Protein AF-A0A9E0MLV5-F1 (afdb_monomer_lite)

Sequence (210 aa):
MGPPEDDAGPVRSPRPTIPGKQHRVAEAIRSLSRSPDGAELARRLLDPRLQAAKGYQDVVARLLSLDDPKPAALLAELRDAEHLLETGDMTKQTLAFNEKSHGTRQGDPGHYDVDSALMNADGTMDQAFQTYRPTSRDVTSIIQGASDKISEQLSNAPAAHRAISVHVDADLVSGLLARRRDLTELATQRRVSIDIVDQTGRRGRIESPK

Foldseek 3Di:
DDDDDDDPDDPPDPDPPPPPLVVLLVVLLVVLCPDPLSVLLSVLLPPVLCVQAACNVVLSVLSNVDPDRPSVQSSQLSLVQVVCVVPDDVVFWGKYAFDWDPPDDFPDPLTATFGIFIAGPVRATAETEHEAEDPDLDLVVLLVSQLVNLVGHPLNRRHVAYEYEYEDEPVSVVVNVVVLVVQLVSCQVSVHKYWDQYPVRDTDIRHHDD

Radius of gyration: 21.84 Å; chains: 1; bounding box: 41×34×99 Å

Secondary structure (DSSP, 8-state):
------------PPP---HHHHHHHHHHHHHHTTSHHHHHHHHHHT-HHHHTSBTHHHHHHHHHS-SS--HHHHHHHHHHHHHHHHHS-TTTEEEEEEEE-SS--TTSTT--EEEEEEEETTS-EEEEEEEE--S---HHHHHHHHHHHIIIIITT--EEEEEEEEEE-HHHHHHHHHTHHHHHHHHHHHT-EEEEEETT--EEEE----

pLDDT: mean 85.6, std 16.07, range [36.59, 97.75]

Structure (mmCIF, N/CA/C/O backbone):
data_AF-A0A9E0MLV5-F1
#
_entry.id   AF-A0A9E0MLV5-F1
#
loop_
_atom_site.group_PDB
_atom_site.id
_atom_site.type_symbol
_atom_site.label_atom_id
_atom_site.label_alt_id
_atom_site.label_comp_id
_atom_site.label_asym_id
_atom_site.label_entity_id
_atom_site.label_seq_id
_atom_site.pdbx_PDB_ins_code
_atom_site.Cartn_x
_atom_site.Cartn_y
_atom_site.Cartn_z
_atom_site.occupancy
_atom_site.B_iso_or_equiv
_atom_site.auth_seq_id
_atom_site.auth_comp_id
_atom_site.auth_asym_id
_atom_site.auth_atom_id
_atom_site.pdbx_PDB_model_num
ATOM 1 N N . MET A 1 1 ? 3.080 -3.122 -78.191 1.00 47.84 1 MET A N 1
ATOM 2 C CA . MET A 1 1 ? 4.111 -3.445 -77.181 1.00 47.84 1 MET A CA 1
ATOM 3 C C . MET A 1 1 ? 4.453 -2.169 -76.443 1.00 47.84 1 MET A C 1
ATOM 5 O O . MET A 1 1 ? 4.756 -1.182 -77.096 1.00 47.84 1 MET A O 1
ATOM 9 N N . GLY A 1 2 ? 4.342 -2.218 -75.120 1.00 39.00 2 GLY A N 1
ATOM 10 C CA . GLY A 1 2 ? 4.491 -1.112 -74.176 1.00 39.00 2 GLY A CA 1
ATOM 11 C C . GLY A 1 2 ? 3.612 -1.423 -72.957 1.00 39.00 2 GLY A C 1
ATOM 12 O O . GLY A 1 2 ? 2.418 -1.155 -73.042 1.00 39.00 2 GLY A O 1
ATOM 13 N N . PRO A 1 3 ? 4.138 -2.123 -71.932 1.00 49.44 3 PRO A N 1
ATOM 14 C CA . PRO A 1 3 ? 3.394 -2.603 -70.759 1.00 49.44 3 PRO A CA 1
ATOM 15 C C . PRO A 1 3 ? 3.511 -1.588 -69.585 1.00 49.44 3 PRO A C 1
ATOM 17 O O . PRO A 1 3 ? 4.016 -0.491 -69.813 1.00 49.44 3 PRO A O 1
ATOM 20 N N . PRO A 1 4 ? 3.079 -1.916 -68.351 1.00 47.97 4 PRO A N 1
ATOM 21 C CA . PRO A 1 4 ? 1.748 -1.670 -67.802 1.00 47.97 4 PRO A CA 1
ATOM 22 C C . PRO A 1 4 ? 1.740 -0.620 -66.668 1.00 47.97 4 PRO A C 1
ATOM 24 O O . PRO A 1 4 ? 2.772 -0.100 -66.255 1.00 47.97 4 PRO A O 1
ATOM 27 N N . GLU A 1 5 ? 0.529 -0.321 -66.204 1.00 50.84 5 GLU A N 1
ATOM 28 C CA . GLU A 1 5 ? 0.171 0.511 -65.052 1.00 50.84 5 GLU A CA 1
ATOM 29 C C . GLU A 1 5 ? 0.828 0.018 -63.749 1.00 50.84 5 GLU A C 1
ATOM 31 O O . GLU A 1 5 ? 0.721 -1.165 -63.429 1.00 50.84 5 GLU A O 1
ATOM 36 N N . ASP A 1 6 ? 1.439 0.927 -62.979 1.00 44.66 6 ASP A N 1
ATOM 37 C CA . ASP A 1 6 ? 1.818 0.675 -61.584 1.00 44.66 6 ASP A CA 1
ATOM 38 C C . ASP A 1 6 ? 0.887 1.452 -60.642 1.00 44.66 6 ASP A C 1
ATOM 40 O O . ASP A 1 6 ? 0.933 2.678 -60.503 1.00 44.66 6 ASP A O 1
ATOM 44 N N . ASP A 1 7 ? 0.018 0.663 -60.019 1.00 46.88 7 ASP A N 1
ATOM 45 C CA . ASP A 1 7 ? -0.908 0.970 -58.941 1.00 46.88 7 ASP A CA 1
ATOM 46 C C . ASP A 1 7 ? -0.122 1.296 -57.657 1.00 46.88 7 ASP A C 1
ATOM 48 O O . ASP A 1 7 ? 0.329 0.417 -56.917 1.00 46.88 7 ASP A O 1
ATOM 52 N N . ALA A 1 8 ? 0.090 2.586 -57.392 1.00 44.97 8 ALA A N 1
ATOM 53 C CA . ALA A 1 8 ? 0.687 3.055 -56.147 1.00 44.97 8 ALA A CA 1
ATOM 54 C C . ALA A 1 8 ? -0.375 3.088 -55.034 1.00 44.97 8 ALA A C 1
ATOM 56 O O . ALA A 1 8 ? -0.893 4.144 -54.660 1.00 44.97 8 ALA A O 1
ATOM 57 N N . GLY A 1 9 ? -0.693 1.913 -54.487 1.00 42.81 9 GLY A N 1
ATOM 58 C CA . GLY A 1 9 ? -1.468 1.790 -53.254 1.00 42.81 9 GLY A CA 1
ATOM 59 C C . GLY A 1 9 ? -0.820 2.567 -52.091 1.00 42.81 9 GLY A C 1
ATOM 60 O O . GLY A 1 9 ? 0.401 2.754 -52.060 1.00 42.81 9 GLY A O 1
ATOM 61 N N . PRO A 1 10 ? -1.605 3.039 -51.103 1.00 41.09 10 PRO A N 1
ATOM 62 C CA . PRO A 1 10 ? -1.083 3.871 -50.030 1.00 41.09 10 PRO A CA 1
ATOM 63 C C . PRO A 1 10 ? -0.101 3.069 -49.174 1.00 41.09 10 PRO A C 1
ATOM 65 O O . PRO A 1 10 ? -0.475 2.107 -48.497 1.00 41.09 10 PRO A O 1
ATOM 68 N N . VAL A 1 11 ? 1.160 3.503 -49.182 1.00 45.03 11 VAL A N 1
ATOM 69 C CA . VAL A 1 11 ? 2.215 3.019 -48.292 1.00 45.03 11 VAL A CA 1
ATOM 70 C C . VAL A 1 11 ? 1.745 3.234 -46.855 1.00 45.03 11 VAL A C 1
ATOM 72 O O . VAL A 1 11 ? 1.780 4.342 -46.319 1.00 45.03 11 VAL A O 1
ATOM 75 N N . ARG A 1 12 ? 1.267 2.165 -46.214 1.00 44.34 12 ARG A N 1
ATOM 76 C CA . ARG A 1 12 ? 1.063 2.146 -44.768 1.00 44.34 12 ARG A CA 1
ATOM 77 C C . ARG A 1 12 ? 2.440 2.216 -44.124 1.00 44.34 12 ARG A C 1
ATOM 79 O O . ARG A 1 12 ? 3.1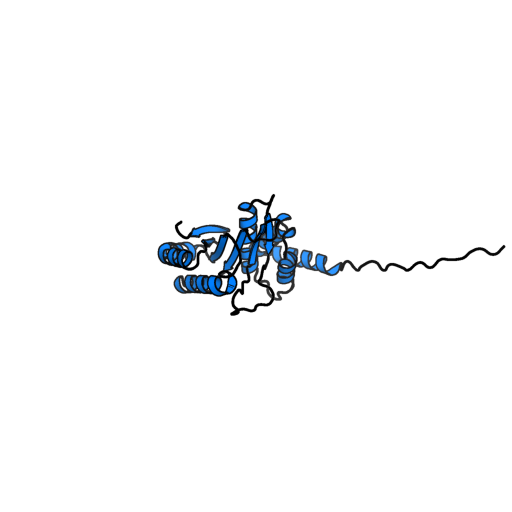27 1.204 -44.016 1.00 44.34 12 ARG A O 1
ATOM 86 N N . SER A 1 13 ? 2.835 3.412 -43.702 1.00 39.78 13 SER A N 1
ATOM 87 C CA . SER A 1 13 ? 3.994 3.606 -42.839 1.00 39.78 13 SER A CA 1
ATOM 88 C C . SER A 1 13 ? 3.890 2.647 -41.646 1.00 39.78 13 SER A C 1
ATOM 90 O O . SER A 1 13 ? 2.845 2.627 -40.981 1.00 39.78 13 SER A O 1
ATOM 92 N N . PRO A 1 14 ? 4.919 1.835 -41.352 1.00 42.25 14 PRO A N 1
ATOM 93 C CA . PRO A 1 14 ? 4.903 1.006 -40.160 1.00 42.25 14 PRO A CA 1
ATOM 94 C C . PRO A 1 14 ? 4.782 1.917 -38.935 1.00 42.25 14 PRO A C 1
ATOM 96 O O . PRO A 1 14 ? 5.504 2.908 -38.802 1.00 42.25 14 PRO A O 1
ATOM 99 N N . ARG A 1 15 ? 3.838 1.594 -38.042 1.00 40.25 15 ARG A N 1
ATOM 100 C CA . ARG A 1 15 ? 3.746 2.214 -36.713 1.00 40.25 15 ARG A CA 1
ATOM 101 C C . ARG A 1 15 ? 5.139 2.161 -36.073 1.00 40.25 15 ARG A C 1
ATOM 103 O O . ARG A 1 15 ? 5.694 1.066 -35.987 1.00 40.25 15 ARG A O 1
ATOM 110 N N . PRO A 1 16 ? 5.696 3.277 -35.583 1.00 36.59 16 PRO A N 1
ATOM 111 C CA . PRO A 1 16 ? 6.947 3.229 -34.852 1.00 36.59 16 PRO A CA 1
ATOM 112 C C . PRO A 1 16 ? 6.692 2.545 -33.504 1.00 36.59 16 PRO A C 1
ATOM 114 O O . PRO A 1 16 ? 6.236 3.164 -32.545 1.00 36.59 16 PRO A O 1
ATOM 117 N N . THR A 1 17 ? 6.981 1.250 -33.403 1.00 42.66 17 THR A N 1
ATOM 118 C CA . THR A 1 17 ? 7.290 0.622 -32.115 1.00 42.66 17 THR A CA 1
ATOM 119 C C . THR A 1 17 ? 8.608 1.218 -31.653 1.00 42.66 17 THR A C 1
ATOM 121 O O . THR A 1 17 ? 9.644 0.847 -32.185 1.00 42.66 17 THR A O 1
ATOM 124 N N . ILE A 1 18 ? 8.568 2.191 -30.737 1.00 40.34 18 ILE A N 1
ATOM 125 C CA . ILE A 1 18 ? 9.737 2.936 -30.244 1.00 40.34 18 ILE A CA 1
ATOM 126 C C . ILE A 1 18 ? 10.752 1.951 -29.623 1.00 40.34 18 ILE A C 1
ATOM 128 O O . ILE A 1 18 ? 10.555 1.534 -28.478 1.00 40.34 18 ILE A O 1
ATOM 132 N N . PRO A 1 19 ? 11.869 1.613 -30.299 1.00 44.84 19 PRO A N 1
ATOM 133 C CA . PRO A 1 19 ? 12.832 0.620 -29.809 1.00 44.84 19 PRO A CA 1
ATOM 134 C C . PRO A 1 19 ? 13.663 1.134 -28.616 1.00 44.84 19 PRO A C 1
ATOM 136 O O . PRO A 1 19 ? 14.314 0.364 -27.918 1.00 44.84 19 PRO A O 1
ATOM 139 N N . GLY A 1 20 ? 13.626 2.444 -28.343 1.00 55.16 20 GLY A N 1
ATOM 140 C CA . GLY A 1 20 ? 14.434 3.084 -27.301 1.00 55.16 20 GLY A CA 1
ATOM 141 C C . GLY A 1 20 ? 13.913 2.921 -25.869 1.00 55.16 20 GLY A C 1
ATOM 142 O O . GLY A 1 20 ? 14.707 2.963 -24.933 1.00 55.16 20 GLY A O 1
ATOM 143 N N . LYS A 1 21 ? 12.604 2.717 -25.661 1.00 61.22 21 LYS A N 1
ATOM 144 C CA . LYS A 1 21 ? 12.047 2.603 -24.297 1.00 61.22 21 LYS A CA 1
ATOM 145 C C . LYS A 1 21 ? 12.400 1.264 -23.652 1.00 61.22 21 LYS A C 1
ATOM 147 O O . LYS A 1 21 ? 12.895 1.251 -22.533 1.00 61.22 21 LYS A O 1
ATOM 152 N N . GLN A 1 22 ? 12.230 0.156 -24.375 1.00 64.56 22 GLN A N 1
ATOM 153 C CA . GLN A 1 22 ? 12.566 -1.180 -23.866 1.00 64.56 22 GLN A CA 1
ATOM 154 C C . GLN A 1 22 ? 14.063 -1.323 -23.558 1.00 64.56 22 GLN A C 1
ATOM 156 O O . GLN A 1 22 ? 14.426 -1.905 -22.538 1.00 64.56 22 GLN A O 1
ATOM 161 N N . HIS A 1 23 ? 14.929 -0.725 -24.383 1.00 67.69 23 HIS A N 1
ATOM 162 C CA . HIS A 1 23 ? 16.370 -0.717 -24.135 1.00 67.69 23 HIS A CA 1
ATOM 163 C C . HIS A 1 23 ? 16.739 0.026 -22.839 1.00 67.69 23 HIS A C 1
ATOM 165 O O . HIS A 1 23 ? 17.506 -0.499 -22.035 1.00 67.69 23 HIS A O 1
ATOM 171 N N . ARG A 1 24 ? 16.129 1.197 -22.588 1.00 74.75 24 ARG A N 1
ATOM 172 C CA . ARG A 1 24 ? 16.335 1.972 -21.351 1.00 74.75 24 ARG A CA 1
ATOM 173 C C . ARG A 1 24 ? 15.853 1.238 -20.103 1.00 74.75 24 ARG A C 1
ATOM 175 O O . ARG A 1 24 ? 16.541 1.268 -19.092 1.00 74.75 24 ARG A O 1
ATOM 182 N N . VAL A 1 25 ? 14.715 0.541 -20.173 1.00 75.19 25 VAL A N 1
ATOM 183 C CA . VAL A 1 25 ? 14.233 -0.306 -19.063 1.00 75.19 25 VAL A CA 1
ATOM 184 C C . VAL A 1 25 ? 15.239 -1.412 -18.756 1.00 75.19 25 VAL A C 1
ATOM 186 O O . VAL A 1 25 ? 15.627 -1.588 -17.605 1.00 75.19 25 VAL A O 1
ATOM 189 N N . ALA A 1 26 ? 15.716 -2.122 -19.780 1.00 76.69 26 ALA A N 1
ATOM 190 C CA . ALA A 1 26 ? 16.698 -3.189 -19.604 1.00 76.69 26 ALA A CA 1
ATOM 191 C C . ALA A 1 26 ? 18.046 -2.677 -19.062 1.00 76.69 26 ALA A C 1
ATOM 193 O O . ALA A 1 26 ? 18.742 -3.388 -18.339 1.00 76.69 26 ALA A O 1
ATOM 194 N N . GLU A 1 27 ? 18.452 -1.458 -19.412 1.00 77.50 27 GLU A N 1
ATOM 195 C CA . GLU A 1 27 ? 19.645 -0.813 -18.861 1.00 77.50 27 GLU A CA 1
ATOM 196 C C . GLU A 1 27 ? 19.448 -0.373 -17.404 1.00 77.50 27 GLU A C 1
ATOM 198 O O . GLU A 1 27 ? 20.297 -0.675 -16.566 1.00 77.50 27 GLU A O 1
ATOM 203 N N . ALA A 1 28 ? 18.306 0.237 -17.072 1.00 78.38 28 ALA A N 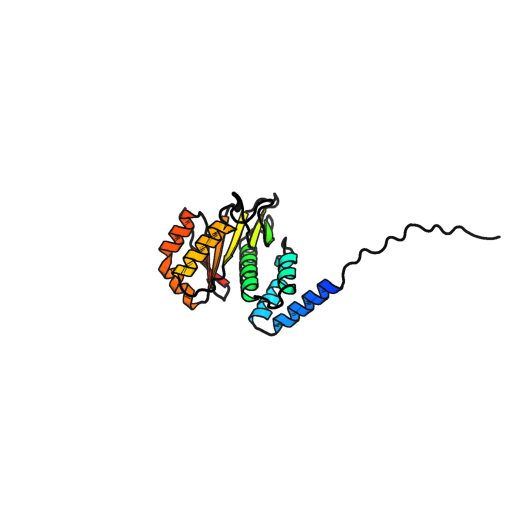1
ATOM 204 C CA . ALA A 1 28 ? 17.964 0.616 -15.703 1.00 78.38 28 ALA A CA 1
ATOM 205 C C . ALA A 1 28 ? 17.926 -0.609 -14.777 1.00 78.38 28 ALA A C 1
ATOM 207 O O . ALA A 1 28 ? 18.595 -0.618 -13.749 1.00 78.38 28 ALA A O 1
ATOM 208 N N . ILE A 1 29 ? 17.249 -1.689 -15.186 1.00 78.06 29 ILE A N 1
ATOM 209 C CA . ILE A 1 29 ? 17.197 -2.959 -14.441 1.00 78.06 29 ILE A CA 1
ATOM 210 C C . ILE A 1 29 ? 18.607 -3.545 -14.235 1.00 78.06 29 ILE A C 1
ATOM 212 O O . ILE A 1 29 ? 18.947 -3.996 -13.137 1.00 78.06 29 ILE A O 1
ATOM 216 N N . ARG A 1 30 ? 19.470 -3.490 -15.259 1.00 77.00 30 ARG A N 1
ATOM 217 C CA . ARG A 1 30 ? 20.874 -3.922 -15.136 1.00 77.00 30 ARG A CA 1
ATOM 218 C C . ARG A 1 30 ? 21.680 -3.041 -14.183 1.00 77.00 30 ARG A C 1
ATOM 220 O O . ARG A 1 30 ? 22.504 -3.565 -13.439 1.00 77.00 30 ARG A O 1
ATOM 227 N N . SER A 1 31 ? 21.447 -1.731 -14.180 1.00 77.94 31 SER A N 1
ATOM 228 C CA . SER A 1 31 ? 22.109 -0.794 -13.266 1.00 77.94 31 SER A CA 1
ATOM 229 C C . SER A 1 31 ? 21.696 -1.027 -11.808 1.00 77.94 31 SER A C 1
ATOM 231 O O . SER A 1 31 ? 22.554 -1.062 -10.927 1.00 77.94 31 SER A O 1
ATOM 233 N N . LEU A 1 32 ? 20.405 -1.286 -11.559 1.00 78.88 32 LEU A N 1
ATOM 234 C CA . LEU A 1 32 ? 19.878 -1.605 -10.227 1.00 78.88 32 LEU A CA 1
ATOM 235 C C . LEU A 1 32 ? 20.534 -2.848 -9.619 1.00 78.88 32 LEU A C 1
ATOM 237 O O . LEU A 1 32 ? 20.791 -2.887 -8.422 1.00 78.88 32 LEU A O 1
ATOM 241 N N . SER A 1 33 ? 20.877 -3.841 -10.437 1.00 78.00 33 SER A N 1
ATOM 242 C CA . SER A 1 33 ? 21.436 -5.120 -9.971 1.00 78.00 33 SER A CA 1
ATOM 243 C C . SER A 1 33 ? 22.813 -5.006 -9.283 1.00 78.00 33 SER A C 1
ATOM 245 O O . SER A 1 33 ? 23.379 -6.015 -8.871 1.00 78.00 33 SER A O 1
ATOM 247 N N . ARG A 1 34 ? 23.373 -3.793 -9.158 1.00 80.56 34 ARG A N 1
ATOM 248 C CA . ARG A 1 34 ? 24.649 -3.506 -8.481 1.00 80.56 34 ARG A CA 1
ATOM 249 C C . ARG A 1 34 ? 24.542 -3.412 -6.954 1.00 80.56 34 ARG A C 1
ATOM 251 O O . ARG A 1 34 ? 25.578 -3.417 -6.295 1.00 80.56 34 ARG A O 1
ATOM 258 N N . SER A 1 35 ? 23.337 -3.325 -6.390 1.00 81.62 35 SER A N 1
ATOM 259 C CA . SER A 1 35 ? 23.096 -3.378 -4.940 1.00 81.62 35 SER A CA 1
ATOM 260 C C . SER A 1 35 ? 22.099 -4.492 -4.591 1.00 81.62 35 SER A C 1
ATOM 262 O O . SER A 1 35 ? 21.315 -4.882 -5.458 1.00 81.62 35 SER A O 1
ATOM 264 N N . PRO A 1 36 ? 22.087 -5.011 -3.346 1.00 82.19 36 PRO A N 1
ATOM 265 C CA . PRO A 1 36 ? 21.115 -6.027 -2.930 1.00 82.19 36 PRO A CA 1
ATOM 266 C C . PRO A 1 36 ? 19.658 -5.586 -3.143 1.00 82.19 36 PRO A C 1
ATOM 268 O O . PRO A 1 36 ? 18.893 -6.295 -3.794 1.00 82.19 36 PRO A O 1
ATOM 271 N N . ASP A 1 37 ? 19.306 -4.379 -2.693 1.00 79.75 37 ASP A N 1
ATOM 272 C CA . ASP A 1 37 ? 17.953 -3.825 -2.846 1.00 79.75 37 ASP A CA 1
ATOM 273 C C . ASP A 1 37 ? 17.583 -3.611 -4.316 1.00 79.75 37 ASP A C 1
ATOM 275 O O . ASP A 1 37 ? 16.451 -3.863 -4.731 1.00 79.75 37 ASP A O 1
ATOM 279 N N . GLY A 1 38 ? 18.540 -3.167 -5.133 1.00 83.44 38 GLY A N 1
ATOM 280 C CA . GLY A 1 38 ? 18.315 -2.974 -6.557 1.00 83.44 38 GLY A CA 1
ATOM 281 C C . GLY A 1 38 ? 18.212 -4.299 -7.323 1.00 83.44 38 GLY A C 1
ATOM 282 O O . GLY A 1 38 ? 17.415 -4.396 -8.255 1.00 83.44 38 GLY A O 1
ATOM 283 N N . ALA A 1 39 ? 18.925 -5.347 -6.906 1.00 86.00 39 ALA A N 1
ATOM 284 C CA . ALA A 1 39 ? 18.760 -6.696 -7.443 1.00 86.00 39 ALA A CA 1
ATOM 285 C C . ALA A 1 39 ? 17.389 -7.288 -7.081 1.00 86.00 39 ALA A C 1
ATOM 287 O O . ALA A 1 39 ? 16.741 -7.901 -7.932 1.00 86.00 39 ALA A O 1
ATOM 288 N N . GLU A 1 40 ? 16.903 -7.072 -5.853 1.00 87.50 40 GLU A N 1
ATOM 289 C CA . GLU A 1 40 ? 15.550 -7.487 -5.469 1.00 87.50 40 GLU A CA 1
ATOM 290 C C . GLU A 1 40 ? 14.486 -6.725 -6.268 1.00 87.50 40 GLU A C 1
ATOM 292 O O . GLU A 1 40 ? 13.562 -7.338 -6.809 1.00 87.50 40 GLU A O 1
ATOM 297 N N . LEU A 1 41 ? 14.638 -5.407 -6.397 1.00 87.75 41 LEU A N 1
ATOM 298 C CA . LEU A 1 41 ? 13.753 -4.573 -7.203 1.00 87.75 41 LEU A CA 1
ATOM 299 C C . LEU A 1 41 ? 13.725 -5.035 -8.669 1.00 87.75 41 LEU A C 1
ATOM 301 O O . LEU A 1 41 ? 12.650 -5.229 -9.234 1.00 87.75 41 LEU A O 1
ATOM 305 N N . ALA A 1 42 ? 14.893 -5.281 -9.266 1.00 87.31 42 ALA A N 1
ATOM 306 C CA . ALA A 1 42 ? 15.025 -5.824 -10.616 1.00 87.31 42 ALA A CA 1
ATOM 307 C C . ALA A 1 42 ? 14.310 -7.175 -10.763 1.00 87.31 42 ALA A C 1
ATOM 309 O O . ALA A 1 42 ? 13.549 -7.364 -11.711 1.00 87.31 42 ALA A O 1
ATOM 310 N N . ARG A 1 43 ? 14.506 -8.097 -9.811 1.00 90.62 43 ARG A N 1
ATOM 311 C CA . ARG A 1 43 ? 13.841 -9.409 -9.801 1.00 90.62 43 ARG A CA 1
ATOM 312 C C . ARG A 1 43 ? 12.319 -9.266 -9.814 1.00 90.62 43 ARG A C 1
ATOM 314 O O . ARG A 1 43 ? 11.662 -9.954 -10.586 1.00 90.62 43 ARG A O 1
ATOM 321 N N . ARG A 1 44 ? 11.769 -8.375 -8.985 1.00 90.94 44 ARG A N 1
ATOM 322 C CA . ARG A 1 44 ? 10.319 -8.144 -8.860 1.00 90.94 44 ARG A CA 1
ATOM 323 C C . ARG A 1 44 ? 9.729 -7.514 -10.117 1.00 90.94 44 ARG A C 1
ATOM 325 O O . ARG A 1 44 ? 8.722 -7.986 -10.624 1.00 90.94 44 ARG A O 1
ATOM 332 N N . LEU A 1 45 ? 10.394 -6.512 -10.690 1.00 89.50 45 LEU A N 1
ATOM 333 C CA . LEU A 1 45 ? 9.978 -5.916 -11.968 1.00 89.50 45 LEU A CA 1
ATOM 334 C C . LEU A 1 45 ? 9.961 -6.939 -13.118 1.00 89.50 45 LEU A C 1
ATOM 336 O O . LEU A 1 45 ? 9.221 -6.798 -14.090 1.00 89.50 45 LEU A O 1
ATOM 340 N N . LEU A 1 46 ? 10.773 -7.989 -13.027 1.00 90.44 46 LEU A N 1
ATOM 341 C CA . LEU A 1 46 ? 10.802 -9.057 -14.018 1.00 90.44 46 LEU A CA 1
ATOM 342 C C . LEU A 1 46 ? 9.754 -10.163 -13.785 1.00 90.44 46 LEU A C 1
ATOM 344 O O . LEU A 1 46 ? 9.657 -11.049 -14.631 1.00 90.44 46 LEU A O 1
ATOM 348 N N . ASP A 1 47 ? 8.952 -10.122 -12.709 1.00 92.38 47 ASP A N 1
ATOM 349 C CA . ASP A 1 47 ? 7.872 -11.096 -12.481 1.00 92.38 47 ASP A CA 1
ATOM 350 C C . ASP A 1 47 ? 6.762 -10.920 -13.543 1.00 92.38 47 ASP A C 1
ATOM 352 O O . ASP A 1 47 ? 6.139 -9.853 -13.613 1.00 92.38 47 ASP A O 1
ATOM 356 N N . PRO A 1 48 ? 6.457 -11.952 -14.356 1.00 92.38 48 PRO A N 1
ATOM 357 C CA . PRO A 1 48 ? 5.426 -11.870 -15.390 1.00 92.38 48 PRO A CA 1
ATOM 358 C C . PRO A 1 48 ? 4.035 -11.500 -14.862 1.00 92.38 48 PRO A C 1
ATOM 360 O O . PRO A 1 48 ? 3.258 -10.863 -15.572 1.00 92.38 48 PRO A O 1
ATOM 363 N N . ARG A 1 49 ? 3.709 -11.875 -13.620 1.00 93.31 49 ARG A N 1
ATOM 364 C CA . ARG A 1 49 ? 2.415 -11.566 -12.993 1.00 93.31 49 ARG A CA 1
ATOM 365 C C . ARG A 1 49 ? 2.292 -10.077 -12.690 1.00 93.31 49 ARG A C 1
ATOM 367 O O . ARG A 1 49 ? 1.233 -9.500 -12.910 1.00 93.31 49 ARG A O 1
ATOM 374 N N . LEU A 1 50 ? 3.383 -9.445 -12.251 1.00 93.56 50 LEU A N 1
ATOM 375 C CA . LEU A 1 50 ? 3.437 -7.996 -12.049 1.00 93.56 50 LEU A CA 1
ATOM 376 C C . LEU A 1 50 ? 3.438 -7.252 -13.389 1.00 93.56 50 LEU A C 1
ATOM 378 O O . LEU A 1 50 ? 2.771 -6.231 -13.521 1.00 93.56 50 LEU A O 1
ATOM 382 N N . GLN A 1 51 ? 4.117 -7.786 -14.408 1.00 92.81 51 GLN A N 1
ATOM 383 C CA . GLN A 1 51 ? 4.122 -7.203 -15.757 1.00 92.81 51 GLN A CA 1
ATOM 384 C C . GLN A 1 51 ? 2.750 -7.219 -16.435 1.00 92.81 51 GLN A C 1
ATOM 386 O O . GLN A 1 51 ? 2.459 -6.341 -17.249 1.00 92.81 51 GLN A O 1
ATOM 391 N N . ALA A 1 52 ? 1.917 -8.209 -16.111 1.00 91.88 52 ALA A N 1
ATOM 392 C CA . ALA A 1 52 ? 0.547 -8.314 -16.601 1.00 91.88 52 ALA A CA 1
ATOM 393 C C . ALA A 1 52 ? -0.424 -7.340 -15.906 1.00 91.88 52 ALA A C 1
ATOM 395 O O . ALA A 1 52 ? -1.543 -7.158 -16.385 1.00 91.88 52 ALA A O 1
ATOM 396 N N . ALA A 1 53 ? -0.017 -6.714 -14.798 1.00 95.12 53 ALA A N 1
ATOM 397 C CA . ALA A 1 53 ? -0.871 -5.814 -14.039 1.00 95.12 53 ALA A CA 1
ATOM 398 C C . ALA A 1 53 ? -1.209 -4.535 -14.819 1.00 95.12 53 ALA A C 1
ATOM 400 O O . ALA A 1 53 ? -0.374 -3.942 -15.518 1.00 95.12 53 ALA A O 1
ATOM 401 N N . LYS A 1 54 ? -2.435 -4.042 -14.627 1.00 94.12 54 LYS A N 1
ATOM 402 C CA . LYS A 1 54 ? -2.827 -2.709 -15.096 1.00 94.12 54 LYS A CA 1
ATOM 403 C C . LYS A 1 54 ? -1.943 -1.662 -14.405 1.00 94.12 54 LYS A C 1
ATOM 405 O O . LYS A 1 54 ? -1.672 -1.767 -13.217 1.00 94.12 54 LYS A O 1
ATOM 410 N N . GLY A 1 55 ? -1.468 -0.660 -15.146 1.00 91.31 55 GLY A N 1
ATOM 411 C CA . GLY A 1 55 ? -0.615 0.399 -14.583 1.00 91.31 55 GLY A CA 1
ATOM 412 C C . GLY A 1 55 ? 0.856 0.007 -14.373 1.00 91.31 55 GLY A C 1
ATOM 413 O O . GLY A 1 55 ? 1.650 0.844 -13.950 1.00 91.31 55 GLY A O 1
ATOM 414 N N . TYR A 1 56 ? 1.282 -1.212 -14.740 1.00 92.19 56 TYR A N 1
ATOM 415 C CA . TYR A 1 56 ? 2.695 -1.618 -14.653 1.00 92.19 56 TYR A CA 1
ATOM 416 C C . TYR A 1 56 ? 3.642 -0.674 -15.422 1.00 92.19 56 TYR A C 1
ATOM 418 O O . TYR A 1 56 ? 4.760 -0.399 -14.993 1.00 92.19 56 TYR A O 1
ATOM 426 N N . GLN A 1 57 ? 3.192 -0.111 -16.548 1.00 88.19 57 GLN A N 1
ATOM 427 C CA . GLN A 1 57 ? 3.996 0.856 -17.303 1.00 88.19 57 GLN A CA 1
ATOM 428 C C . GLN A 1 57 ? 4.251 2.157 -16.530 1.00 88.19 57 GLN A C 1
ATOM 430 O O . GLN A 1 57 ? 5.294 2.771 -16.739 1.00 88.19 57 GLN A O 1
ATOM 435 N N . ASP A 1 58 ? 3.362 2.550 -15.615 1.00 87.62 58 ASP A N 1
ATOM 436 C CA . ASP A 1 58 ? 3.561 3.723 -14.759 1.00 87.62 58 ASP A CA 1
ATOM 437 C C . ASP A 1 58 ? 4.611 3.437 -13.683 1.00 87.62 58 ASP A C 1
ATOM 439 O O . ASP A 1 58 ? 5.457 4.284 -13.398 1.00 87.62 58 ASP A O 1
ATOM 443 N N . VAL A 1 59 ? 4.637 2.207 -13.162 1.00 88.62 59 VAL A N 1
ATOM 444 C CA . VAL A 1 59 ? 5.707 1.721 -12.278 1.00 88.62 59 VAL A CA 1
ATOM 445 C C . VAL A 1 59 ? 7.065 1.763 -12.990 1.00 88.62 59 VAL A C 1
ATOM 447 O O . VAL A 1 59 ? 8.038 2.305 -12.463 1.00 88.62 59 VAL A O 1
ATOM 450 N N . VAL A 1 60 ? 7.131 1.261 -14.226 1.00 86.19 60 VAL A N 1
ATOM 451 C CA . VAL A 1 60 ? 8.350 1.314 -15.048 1.00 86.19 60 VAL A CA 1
ATOM 452 C C . VAL A 1 60 ? 8.736 2.755 -15.390 1.00 86.19 60 VAL A C 1
ATOM 454 O O . VAL A 1 60 ? 9.916 3.100 -15.366 1.00 86.19 60 VAL A O 1
ATOM 457 N N . ALA A 1 61 ? 7.767 3.620 -15.687 1.00 83.62 61 ALA A N 1
ATOM 458 C CA . ALA A 1 61 ? 8.027 5.029 -15.947 1.00 83.62 61 ALA A CA 1
ATOM 459 C C . ALA A 1 61 ? 8.621 5.719 -14.715 1.00 83.62 61 ALA A C 1
ATOM 461 O O . ALA A 1 61 ? 9.618 6.419 -14.861 1.00 83.62 61 ALA A O 1
ATOM 462 N N . ARG A 1 62 ? 8.082 5.459 -13.514 1.00 84.25 62 ARG A N 1
ATOM 463 C CA . ARG A 1 62 ? 8.618 5.961 -12.238 1.00 84.25 62 ARG A CA 1
ATOM 464 C C . ARG A 1 62 ? 10.038 5.474 -11.982 1.00 84.25 62 ARG A C 1
ATOM 466 O O . ARG A 1 62 ? 10.852 6.239 -11.481 1.00 84.25 62 ARG A O 1
ATOM 473 N N . LEU A 1 63 ? 10.365 4.240 -12.361 1.00 81.62 63 LEU A N 1
ATOM 474 C CA . LEU A 1 63 ? 11.740 3.751 -12.295 1.00 81.62 63 LEU A CA 1
ATOM 475 C C . LEU A 1 63 ? 12.682 4.545 -13.214 1.00 81.62 63 LEU A C 1
ATOM 477 O O . LEU A 1 63 ? 13.805 4.851 -12.828 1.00 81.62 63 LEU A O 1
ATOM 481 N N . LEU A 1 64 ? 12.233 4.858 -14.431 1.00 76.75 64 LEU A N 1
ATOM 482 C CA . LEU A 1 64 ? 13.036 5.535 -15.452 1.00 76.75 64 LEU A CA 1
ATOM 483 C C . LEU A 1 64 ? 13.113 7.058 -15.295 1.00 76.75 64 LEU A C 1
ATOM 485 O O . LEU A 1 64 ? 14.015 7.672 -15.859 1.00 76.75 64 LEU A O 1
ATOM 489 N N . SER A 1 65 ? 12.140 7.673 -14.623 1.00 74.81 65 SER A N 1
ATOM 490 C CA . SER A 1 65 ? 12.007 9.130 -14.507 1.00 74.81 65 SER A CA 1
ATOM 491 C C . SER A 1 65 ? 12.757 9.723 -13.320 1.00 74.81 65 SER A C 1
ATOM 493 O O . SER A 1 65 ? 12.733 10.935 -13.134 1.00 74.81 65 SER A O 1
ATOM 495 N N . LEU A 1 66 ? 13.337 8.886 -12.465 1.00 57.50 66 LEU A N 1
ATOM 496 C CA . LEU A 1 66 ? 13.995 9.332 -11.252 1.00 57.50 66 LEU A CA 1
ATOM 497 C C . LEU A 1 66 ? 15.496 9.507 -11.513 1.00 57.50 66 LEU A C 1
ATOM 499 O O . LEU A 1 66 ? 16.214 8.525 -11.670 1.00 57.50 66 LEU A O 1
ATOM 503 N N . ASP A 1 67 ? 15.962 10.761 -11.483 1.00 54.88 67 ASP A N 1
ATOM 504 C CA . ASP A 1 67 ? 17.391 11.103 -11.355 1.00 54.88 67 ASP A CA 1
ATOM 505 C C . ASP A 1 67 ? 18.002 10.533 -10.054 1.00 54.88 67 ASP A C 1
ATOM 507 O O . ASP A 1 67 ? 19.219 10.424 -9.926 1.00 54.88 67 ASP A O 1
ATOM 511 N N . ASP A 1 68 ? 17.148 10.118 -9.113 1.00 52.22 68 ASP A N 1
ATOM 512 C CA . ASP A 1 68 ? 17.494 9.319 -7.942 1.00 52.22 68 ASP A CA 1
ATOM 513 C C . ASP A 1 68 ? 16.351 8.322 -7.658 1.00 52.22 68 ASP A C 1
ATOM 515 O O . ASP A 1 68 ? 15.295 8.720 -7.137 1.00 52.22 68 ASP A O 1
ATOM 519 N N . PRO A 1 69 ? 16.457 7.046 -8.081 1.00 54.97 69 PRO A N 1
ATOM 520 C CA . PRO A 1 69 ? 15.409 6.073 -7.817 1.00 54.97 69 PRO A CA 1
ATOM 521 C C . PRO A 1 69 ? 15.261 5.973 -6.304 1.00 54.97 69 PRO A C 1
ATOM 523 O O . PRO A 1 69 ? 16.250 5.755 -5.626 1.00 54.97 69 PRO A O 1
ATOM 526 N N . LYS A 1 70 ? 14.048 6.123 -5.758 1.00 74.50 70 LYS A N 1
ATOM 527 C CA . LYS A 1 70 ? 13.745 5.781 -4.358 1.00 74.50 70 LYS A CA 1
ATOM 528 C C . LYS A 1 70 ? 13.455 4.280 -4.311 1.00 74.50 70 LYS A C 1
ATOM 530 O O . LYS A 1 70 ? 12.278 3.903 -4.281 1.00 74.50 70 LYS A O 1
ATOM 535 N N . PRO A 1 71 ? 14.469 3.394 -4.346 1.00 78.19 71 PRO A N 1
ATOM 536 C CA . PRO A 1 71 ? 14.272 2.004 -4.729 1.00 78.19 71 PRO A CA 1
ATOM 537 C C . PRO A 1 71 ? 13.506 1.287 -3.623 1.00 78.19 71 PRO A C 1
ATOM 539 O O . PRO A 1 71 ? 12.666 0.453 -3.908 1.00 78.19 71 PRO A O 1
ATOM 542 N N . ALA A 1 72 ? 13.706 1.703 -2.370 1.00 82.25 72 ALA A N 1
ATOM 543 C CA . ALA A 1 72 ? 12.995 1.192 -1.210 1.00 82.25 72 ALA A CA 1
ATOM 544 C C . ALA A 1 72 ? 11.490 1.515 -1.213 1.00 82.25 72 ALA A C 1
ATOM 546 O O . ALA A 1 72 ? 10.702 0.700 -0.748 1.00 82.25 72 ALA A O 1
ATOM 547 N N . ALA A 1 73 ? 11.075 2.680 -1.728 1.00 86.62 73 ALA A N 1
ATOM 548 C CA . ALA A 1 73 ? 9.650 3.007 -1.838 1.00 86.62 73 ALA A CA 1
ATOM 549 C C . ALA A 1 73 ? 8.987 2.142 -2.915 1.00 86.62 73 ALA A C 1
ATOM 551 O O . ALA A 1 73 ? 7.965 1.514 -2.664 1.00 86.62 73 ALA A O 1
ATOM 552 N N . LEU A 1 74 ? 9.632 2.030 -4.078 1.00 89.00 74 LEU A N 1
ATOM 553 C CA . LEU A 1 74 ? 9.118 1.184 -5.146 1.00 89.00 74 LEU A CA 1
ATOM 554 C C . LEU A 1 74 ? 9.144 -0.308 -4.766 1.00 89.00 74 LEU A C 1
ATOM 556 O O . LEU A 1 74 ? 8.226 -1.053 -5.091 1.00 89.00 74 LEU A O 1
ATOM 560 N N . LEU A 1 75 ? 10.169 -0.748 -4.038 1.00 89.94 75 LEU A N 1
ATOM 561 C CA . LEU A 1 75 ? 10.266 -2.109 -3.521 1.00 89.94 75 LEU A CA 1
ATOM 562 C C . LEU A 1 75 ? 9.124 -2.430 -2.547 1.00 89.94 75 LEU A C 1
ATOM 564 O O . LEU A 1 75 ? 8.582 -3.531 -2.603 1.00 89.94 75 LEU A O 1
ATOM 568 N N . ALA A 1 76 ? 8.746 -1.479 -1.688 1.00 91.81 76 ALA A N 1
ATOM 569 C CA . ALA A 1 76 ? 7.606 -1.615 -0.785 1.00 91.81 76 ALA A CA 1
ATOM 570 C C . ALA A 1 76 ? 6.286 -1.796 -1.557 1.00 91.81 76 ALA A C 1
ATOM 572 O O . ALA A 1 76 ? 5.567 -2.761 -1.305 1.00 91.81 76 ALA A O 1
ATOM 573 N N . GLU A 1 77 ? 6.034 -0.959 -2.569 1.00 93.06 77 GLU A N 1
ATOM 574 C CA . GLU A 1 77 ? 4.846 -1.073 -3.431 1.00 93.06 77 GLU A CA 1
ATOM 575 C C . GLU A 1 77 ? 4.794 -2.429 -4.156 1.00 93.06 77 GLU A C 1
ATOM 577 O O . GLU A 1 77 ? 3.766 -3.104 -4.167 1.00 93.06 77 GLU A O 1
ATOM 582 N N . LEU A 1 78 ? 5.921 -2.896 -4.708 1.00 93.94 78 LEU A N 1
ATOM 583 C CA . LEU A 1 78 ? 5.979 -4.206 -5.370 1.00 93.94 78 LEU A CA 1
ATOM 584 C C . LEU A 1 78 ? 5.804 -5.381 -4.397 1.00 93.94 78 LEU A C 1
ATOM 586 O O . LEU A 1 78 ? 5.337 -6.443 -4.804 1.00 93.94 78 LEU A O 1
ATOM 590 N N . ARG A 1 79 ? 6.179 -5.227 -3.122 1.00 93.75 79 ARG A N 1
ATOM 591 C CA . ARG A 1 79 ? 5.915 -6.227 -2.073 1.00 93.75 79 ARG A CA 1
ATOM 592 C C . ARG A 1 79 ? 4.439 -6.297 -1.713 1.00 93.75 79 ARG A C 1
ATOM 594 O O . ARG A 1 79 ? 3.936 -7.387 -1.444 1.00 93.75 79 ARG A O 1
ATOM 601 N N . ASP A 1 80 ? 3.749 -5.163 -1.705 1.00 95.50 80 ASP A N 1
ATOM 602 C CA . ASP A 1 80 ? 2.300 -5.108 -1.499 1.00 95.50 80 ASP A CA 1
ATOM 603 C C . ASP A 1 80 ? 1.552 -5.720 -2.684 1.00 95.50 80 ASP A C 1
ATOM 605 O O . ASP A 1 80 ? 0.669 -6.554 -2.490 1.00 95.50 80 ASP A O 1
ATOM 609 N N . ALA A 1 81 ? 1.990 -5.431 -3.906 1.00 95.25 81 ALA A N 1
ATOM 610 C CA . ALA A 1 81 ? 1.448 -6.052 -5.106 1.00 95.25 81 ALA A CA 1
ATOM 611 C C . ALA A 1 81 ? 1.660 -7.575 -5.157 1.00 95.25 81 ALA A C 1
ATOM 613 O O . ALA A 1 81 ? 0.726 -8.309 -5.477 1.00 95.25 81 ALA A O 1
ATOM 614 N N . GLU A 1 82 ? 2.849 -8.082 -4.809 1.00 94.44 82 GLU A N 1
ATOM 615 C CA . GLU A 1 82 ? 3.070 -9.533 -4.700 1.00 94.44 82 GLU A CA 1
ATOM 616 C C . GLU A 1 82 ? 2.164 -10.171 -3.643 1.00 94.44 82 GLU A C 1
ATOM 618 O O . GLU A 1 82 ? 1.582 -11.222 -3.897 1.00 94.44 82 GLU A O 1
ATOM 623 N N . HIS A 1 83 ? 1.983 -9.520 -2.492 1.00 94.69 83 HIS A N 1
ATOM 624 C CA . HIS A 1 83 ? 1.081 -10.025 -1.461 1.00 94.69 83 HIS A CA 1
ATOM 625 C C . HIS A 1 83 ? -0.372 -10.122 -1.949 1.00 94.69 83 HIS A C 1
ATOM 627 O O . HIS A 1 83 ? -1.068 -11.097 -1.655 1.00 94.69 83 HIS A O 1
ATOM 633 N N . LEU A 1 84 ? -0.834 -9.146 -2.733 1.00 95.44 84 LEU A N 1
ATOM 634 C CA . LEU A 1 84 ? -2.147 -9.205 -3.374 1.00 95.44 84 LEU A CA 1
ATOM 635 C C . LEU A 1 84 ? -2.238 -10.353 -4.390 1.00 95.44 84 LEU A C 1
ATOM 637 O O . LEU A 1 84 ? -3.243 -11.057 -4.423 1.00 95.44 84 LEU A O 1
ATOM 641 N N . LEU A 1 85 ? -1.187 -10.600 -5.176 1.00 94.69 85 LEU A N 1
ATOM 642 C CA . LEU A 1 85 ? -1.143 -11.746 -6.096 1.00 94.69 85 LEU A CA 1
ATOM 643 C C . LEU A 1 85 ? -1.184 -13.098 -5.366 1.00 94.69 85 LEU A C 1
ATOM 645 O O . LEU A 1 85 ? -1.685 -14.072 -5.921 1.00 94.69 85 LEU A O 1
ATOM 649 N N . GLU A 1 86 ? -0.630 -13.176 -4.155 1.00 93.69 86 GLU A N 1
ATOM 650 C CA . GLU A 1 86 ? -0.617 -14.391 -3.329 1.00 93.69 86 GLU A CA 1
ATOM 651 C C . GLU A 1 86 ? -1.946 -14.646 -2.614 1.00 93.69 86 GLU A C 1
ATOM 653 O O . GLU A 1 86 ? -2.307 -15.799 -2.381 1.00 93.69 86 GLU A O 1
ATOM 658 N N . THR A 1 87 ? -2.659 -13.584 -2.238 1.00 92.31 87 THR A N 1
ATOM 659 C CA . THR A 1 87 ? -3.893 -13.679 -1.442 1.00 92.31 87 THR A CA 1
ATOM 660 C C . THR A 1 87 ? -5.174 -13.581 -2.264 1.00 92.31 87 THR A C 1
ATOM 662 O O . THR A 1 87 ? -6.224 -14.012 -1.791 1.00 92.31 87 THR A O 1
ATOM 665 N N . GLY A 1 88 ? -5.107 -13.035 -3.478 1.00 92.38 88 GLY A N 1
ATOM 666 C CA . GLY A 1 88 ? -6.250 -12.900 -4.373 1.00 92.38 88 GLY A CA 1
ATOM 667 C C . GLY A 1 88 ? -6.535 -14.137 -5.229 1.00 92.38 88 GLY A C 1
ATOM 668 O O . GLY A 1 88 ? -5.665 -14.962 -5.509 1.00 92.38 88 GLY A O 1
ATOM 669 N N . ASP A 1 89 ? -7.768 -14.227 -5.725 1.00 93.19 89 ASP A N 1
ATOM 670 C CA . ASP A 1 89 ? -8.188 -15.227 -6.708 1.00 93.19 89 ASP A CA 1
ATOM 671 C C . ASP A 1 89 ? -7.901 -14.714 -8.127 1.00 93.19 89 ASP A C 1
ATOM 673 O O . ASP A 1 89 ? -8.757 -14.120 -8.786 1.00 93.19 89 ASP A O 1
ATOM 677 N N . MET A 1 90 ? -6.684 -14.959 -8.621 1.00 91.94 90 MET A N 1
ATOM 678 C CA . MET A 1 90 ? -6.226 -14.477 -9.937 1.00 91.94 90 MET A CA 1
ATOM 679 C C . MET A 1 90 ? -6.989 -15.084 -11.128 1.00 91.94 90 MET A C 1
ATOM 681 O O . MET A 1 90 ? -6.762 -14.693 -12.270 1.00 91.94 90 MET A O 1
ATOM 685 N N . THR A 1 91 ? -7.903 -16.034 -10.893 1.00 90.38 91 THR A N 1
ATOM 686 C CA . THR A 1 91 ? -8.821 -16.523 -11.936 1.00 90.38 91 THR A CA 1
ATOM 687 C C . THR A 1 91 ? -9.996 -15.574 -12.173 1.00 90.38 91 THR A C 1
ATOM 689 O O .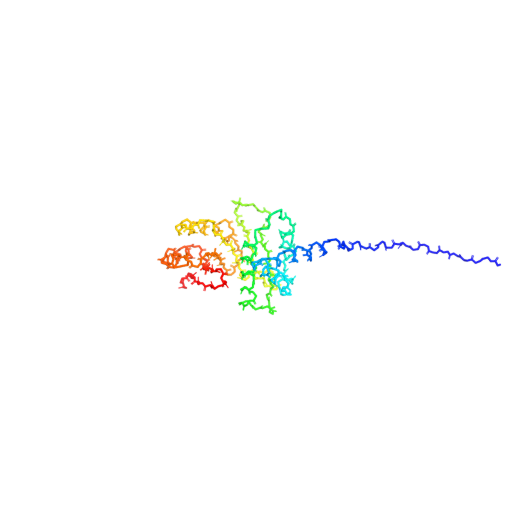 THR A 1 91 ? -10.636 -15.632 -13.222 1.00 90.38 91 THR A O 1
ATOM 692 N N . LYS A 1 92 ? -10.273 -14.689 -11.209 1.00 92.44 92 LYS A N 1
ATOM 693 C CA . LYS A 1 92 ? -11.384 -13.724 -11.230 1.00 92.44 92 LYS A CA 1
ATOM 694 C C . LYS A 1 92 ? -10.924 -12.282 -11.070 1.00 92.44 92 LYS A C 1
ATOM 696 O O . LYS A 1 92 ? -11.702 -11.365 -11.337 1.00 92.44 92 LYS A O 1
ATOM 701 N N . GLN A 1 93 ? -9.691 -12.097 -10.613 1.00 95.81 93 GLN A N 1
ATOM 702 C CA . GLN A 1 93 ? -9.144 -10.812 -10.227 1.00 95.81 93 GLN A CA 1
ATOM 703 C C . GLN A 1 93 ? -7.904 -10.472 -11.043 1.00 95.81 93 GLN A C 1
ATOM 705 O O . GLN A 1 93 ? -7.144 -11.343 -11.458 1.00 95.81 93 GLN A O 1
ATOM 710 N N . THR A 1 94 ? -7.699 -9.181 -11.264 1.00 95.69 94 THR A N 1
ATOM 711 C CA . THR A 1 94 ? -6.512 -8.627 -11.914 1.00 95.69 94 THR A CA 1
ATOM 712 C C . THR A 1 94 ? -5.860 -7.617 -10.986 1.00 95.69 94 THR A C 1
ATOM 714 O O . THR A 1 94 ? -6.542 -6.785 -10.388 1.00 95.69 94 THR A O 1
ATOM 717 N N . LEU A 1 95 ? -4.536 -7.675 -10.881 1.00 97.56 95 LEU A N 1
ATOM 718 C CA . LEU A 1 95 ? -3.759 -6.677 -10.159 1.00 97.56 95 LEU A CA 1
ATOM 719 C C . LEU A 1 95 ? -3.731 -5.354 -10.941 1.00 97.56 95 LEU A C 1
ATOM 721 O O . LEU A 1 95 ? -3.524 -5.336 -12.159 1.00 97.56 95 LEU A O 1
ATOM 725 N N . ALA A 1 96 ? -3.890 -4.246 -10.229 1.00 97.00 96 ALA A N 1
ATOM 726 C CA . ALA A 1 96 ? -3.764 -2.900 -10.760 1.00 97.00 96 ALA A CA 1
ATOM 727 C C . ALA A 1 96 ? -2.870 -2.033 -9.865 1.00 97.00 96 ALA A C 1
ATOM 729 O O . ALA A 1 96 ? -2.899 -2.160 -8.643 1.00 97.00 96 ALA A O 1
ATOM 730 N N . PHE A 1 97 ? -2.092 -1.150 -10.485 1.00 96.56 97 PHE A N 1
ATOM 731 C CA . PHE A 1 97 ? -1.216 -0.186 -9.825 1.00 96.56 97 PHE A CA 1
ATOM 732 C C . PHE A 1 97 ? -1.735 1.243 -9.984 1.00 96.56 97 PHE A C 1
ATOM 734 O O . PHE A 1 97 ? -2.201 1.608 -11.064 1.00 96.56 97 PHE A O 1
ATOM 741 N N . ASN A 1 98 ? -1.533 2.071 -8.954 1.00 93.94 98 ASN A N 1
ATOM 742 C CA . ASN A 1 98 ? -1.837 3.509 -8.940 1.00 93.94 98 ASN A CA 1
ATOM 743 C C . ASN A 1 98 ? -3.292 3.827 -9.354 1.00 93.94 98 ASN A C 1
ATOM 745 O O . ASN A 1 98 ? -3.543 4.698 -10.198 1.00 93.94 98 ASN A O 1
ATOM 749 N N . GLU A 1 99 ? -4.259 3.091 -8.801 1.00 95.31 99 GLU A N 1
ATOM 750 C CA . GLU A 1 99 ? -5.677 3.347 -9.058 1.00 95.31 99 GLU A CA 1
ATOM 751 C C . GLU A 1 99 ? -6.128 4.590 -8.295 1.00 95.31 99 GLU A C 1
ATOM 753 O O . GLU A 1 99 ? -5.963 4.695 -7.086 1.00 95.31 99 GLU A O 1
ATOM 758 N N . LYS A 1 100 ? -6.763 5.530 -8.988 1.00 94.75 100 LYS A N 1
ATOM 759 C CA . LYS A 1 100 ? -7.172 6.806 -8.396 1.00 94.75 100 LYS A CA 1
ATOM 760 C C . LYS A 1 100 ? -8.547 7.227 -8.858 1.00 94.75 100 LYS A C 1
ATOM 762 O O . LYS A 1 100 ? -9.001 6.850 -9.940 1.00 94.75 100 LYS A O 1
ATOM 767 N N . SER A 1 101 ? -9.196 8.050 -8.052 1.00 93.50 101 SER A N 1
ATOM 768 C CA . SER A 1 101 ? -10.455 8.676 -8.422 1.00 93.50 101 SER A CA 1
ATOM 769 C C . SER A 1 101 ? -10.266 9.610 -9.623 1.00 93.50 101 SER A C 1
ATOM 771 O O . SER A 1 101 ? -9.307 10.379 -9.723 1.00 93.50 101 SER A O 1
ATOM 773 N N . HIS A 1 102 ? -11.216 9.573 -10.557 1.00 91.69 102 HIS A N 1
ATOM 774 C CA . HIS A 1 102 ? -11.212 10.455 -11.721 1.00 91.69 102 HIS A CA 1
ATOM 775 C C . HIS A 1 102 ? -11.949 11.764 -11.425 1.00 91.69 102 HIS A C 1
ATOM 777 O O . HIS A 1 102 ? -12.978 11.771 -10.756 1.00 91.69 102 HIS A O 1
ATOM 783 N N . GLY A 1 103 ? -11.430 12.880 -11.944 1.00 91.25 103 GLY A N 1
ATOM 784 C CA . GLY A 1 103 ? -12.095 14.186 -11.848 1.00 91.25 103 GLY A CA 1
ATOM 785 C C . GLY A 1 103 ? -12.104 14.817 -10.452 1.00 91.25 103 GLY A C 1
ATOM 786 O O . GLY A 1 103 ? -12.798 15.806 -10.254 1.00 91.25 103 GLY A O 1
ATOM 787 N N . THR A 1 104 ? -11.328 14.277 -9.511 1.00 91.81 104 THR A N 1
ATOM 788 C CA . THR A 1 104 ? -11.171 14.797 -8.143 1.00 91.81 104 THR A CA 1
ATOM 789 C C . THR A 1 104 ? -9.691 15.019 -7.839 1.00 91.81 104 THR A C 1
ATOM 791 O O . THR A 1 104 ? -8.813 14.404 -8.453 1.00 91.81 104 THR A O 1
ATOM 794 N N . ARG A 1 105 ? -9.403 15.916 -6.903 1.00 91.38 105 ARG A N 1
ATOM 795 C CA . ARG A 1 105 ? -8.068 16.220 -6.382 1.00 91.38 105 ARG A CA 1
ATOM 796 C C . ARG A 1 105 ? -8.006 15.905 -4.895 1.00 91.38 105 ARG A C 1
ATOM 798 O O . ARG A 1 105 ? -9.032 15.750 -4.241 1.00 91.38 105 ARG A O 1
ATOM 805 N N . GLN A 1 106 ? -6.793 15.863 -4.352 1.00 87.75 106 GLN A N 1
ATOM 806 C CA . GLN A 1 106 ? -6.601 15.718 -2.915 1.00 87.75 106 GLN A CA 1
ATOM 807 C C . GLN A 1 106 ? -7.385 16.797 -2.152 1.00 87.75 106 GLN A C 1
ATOM 809 O O . GLN A 1 106 ? -7.260 17.986 -2.444 1.00 87.75 106 GLN A O 1
ATOM 814 N N . GLY A 1 107 ? -8.200 16.359 -1.191 1.00 86.00 107 GLY A N 1
ATOM 815 C CA . GLY A 1 107 ? -9.112 17.212 -0.423 1.00 86.00 107 GLY A CA 1
ATOM 816 C C . GLY A 1 107 ? -10.543 17.272 -0.966 1.00 86.00 107 GLY A C 1
ATOM 817 O O . GLY A 1 107 ? -11.446 17.640 -0.215 1.00 86.00 107 GLY A O 1
ATOM 818 N N . ASP A 1 108 ? -10.783 16.861 -2.215 1.00 91.94 108 ASP A N 1
ATOM 819 C CA . ASP A 1 108 ? -12.139 16.778 -2.756 1.00 91.94 108 ASP A CA 1
ATOM 820 C C . ASP A 1 108 ? -12.898 15.582 -2.148 1.00 91.94 108 ASP A C 1
ATOM 822 O O . ASP A 1 108 ? -12.315 14.511 -1.923 1.00 91.94 108 ASP A O 1
ATOM 826 N N . PRO A 1 109 ? -14.220 15.706 -1.924 1.00 89.44 109 PRO A N 1
ATOM 827 C CA . PRO A 1 109 ? -15.050 14.573 -1.538 1.00 89.44 109 PRO A CA 1
ATOM 828 C C . PRO A 1 109 ? -14.927 13.426 -2.546 1.00 89.44 109 PRO A C 1
ATOM 830 O O . PRO A 1 109 ? -15.049 13.627 -3.754 1.00 89.44 109 PRO A O 1
ATOM 833 N N . GLY A 1 110 ? -14.707 12.210 -2.047 1.00 90.94 110 GLY A N 1
ATOM 834 C CA . GLY A 1 110 ? -14.573 11.025 -2.896 1.00 90.94 110 GLY A CA 1
ATOM 835 C C . GLY A 1 110 ? -13.186 10.833 -3.517 1.00 90.94 110 GLY A C 1
ATOM 836 O O . GLY A 1 110 ? -12.998 9.859 -4.244 1.00 90.94 110 GLY A O 1
ATOM 837 N N . HIS A 1 111 ? -12.212 11.706 -3.232 1.00 95.06 111 HIS A N 1
ATOM 838 C CA . HIS A 1 111 ? -10.844 11.502 -3.696 1.00 95.06 111 HIS A CA 1
ATOM 839 C C . HIS A 1 111 ? -10.200 10.268 -3.051 1.00 95.06 111 HIS A C 1
ATOM 841 O O . HIS A 1 111 ? -10.281 10.093 -1.832 1.00 95.06 111 HIS A O 1
ATOM 847 N N . TYR A 1 112 ? -9.545 9.445 -3.867 1.00 96.00 112 TYR A N 1
ATOM 848 C CA . TYR A 1 112 ? -8.667 8.360 -3.442 1.00 96.00 112 TYR A CA 1
ATOM 849 C C . TYR A 1 112 ? -7.514 8.196 -4.440 1.00 96.00 112 TYR A C 1
ATOM 851 O O . TYR A 1 112 ? -7.640 8.540 -5.618 1.00 96.00 112 TYR A O 1
ATOM 859 N N . ASP A 1 113 ? -6.408 7.638 -3.967 1.00 95.44 113 ASP A N 1
ATOM 860 C CA . ASP A 1 113 ? -5.204 7.353 -4.749 1.00 95.44 113 ASP A CA 1
ATOM 861 C C . ASP A 1 113 ? -4.503 6.170 -4.088 1.00 95.44 113 ASP A C 1
ATOM 863 O O . ASP A 1 113 ? -3.903 6.345 -3.035 1.00 95.44 113 ASP A O 1
ATOM 867 N N . VAL A 1 114 ? -4.678 4.966 -4.634 1.00 96.00 114 VAL A N 1
ATOM 868 C CA . VAL A 1 114 ? -4.213 3.711 -4.034 1.00 96.00 114 VAL A CA 1
ATOM 869 C C . VAL A 1 114 ? -3.093 3.093 -4.860 1.00 96.00 114 VAL A C 1
ATOM 871 O O . VAL A 1 114 ? -3.205 2.935 -6.078 1.00 96.00 114 VAL A O 1
ATOM 874 N N . ASP A 1 115 ? -2.010 2.702 -4.194 1.00 96.25 115 ASP A N 1
ATOM 875 C CA . ASP A 1 115 ? -0.813 2.212 -4.885 1.00 96.25 115 ASP A CA 1
ATOM 876 C C . ASP A 1 115 ? -1.035 0.856 -5.561 1.00 96.25 115 ASP A C 1
ATOM 878 O O . ASP A 1 115 ? -0.486 0.598 -6.634 1.00 96.25 115 ASP A O 1
ATOM 882 N N . SER A 1 116 ? -1.810 -0.039 -4.944 1.00 96.94 116 SER A N 1
ATOM 883 C CA . SER A 1 116 ? -2.081 -1.380 -5.475 1.00 96.94 116 SER A CA 1
ATOM 884 C C . SER A 1 116 ? -3.503 -1.833 -5.169 1.00 96.94 116 SER A C 1
ATOM 886 O O . SER A 1 116 ? -4.022 -1.594 -4.081 1.00 96.94 116 SER A O 1
ATOM 888 N N . ALA A 1 117 ? -4.137 -2.513 -6.117 1.00 97.50 117 ALA A N 1
ATOM 889 C CA . ALA A 1 117 ? -5.505 -2.987 -5.976 1.00 97.50 117 ALA A CA 1
ATOM 890 C C . ALA A 1 117 ? -5.733 -4.336 -6.665 1.00 97.50 117 ALA A C 1
ATOM 892 O O . ALA A 1 117 ? -5.114 -4.640 -7.686 1.00 97.50 117 ALA A O 1
ATOM 893 N N . LEU A 1 118 ? -6.669 -5.120 -6.130 1.00 97.56 118 LEU A N 1
ATOM 894 C CA . LEU A 1 118 ? -7.258 -6.260 -6.827 1.00 97.56 118 LEU A CA 1
ATOM 895 C C . LEU A 1 118 ? -8.604 -5.856 -7.405 1.00 97.56 118 LEU A C 1
ATOM 897 O O . LEU A 1 118 ? -9.520 -5.476 -6.677 1.00 97.56 118 LEU A O 1
ATOM 901 N N . MET A 1 119 ? -8.708 -5.959 -8.723 1.00 96.94 119 MET A N 1
ATOM 902 C CA . MET A 1 119 ? -9.891 -5.607 -9.492 1.00 96.94 119 MET A CA 1
ATOM 903 C C . MET A 1 119 ? -10.621 -6.877 -9.905 1.00 96.94 119 MET A C 1
ATOM 905 O O . MET A 1 119 ? -10.010 -7.771 -10.485 1.00 96.94 119 MET A O 1
ATOM 909 N N . ASN A 1 120 ? -11.921 -6.950 -9.653 1.00 96.69 120 ASN A N 1
ATOM 910 C CA . ASN A 1 120 ? -12.777 -8.002 -10.185 1.00 96.69 120 ASN A CA 1
ATOM 911 C C . ASN A 1 120 ? -12.992 -7.816 -11.696 1.00 96.69 120 ASN A C 1
ATOM 913 O O . ASN A 1 120 ? -12.792 -6.732 -12.251 1.00 96.69 120 ASN A O 1
ATOM 917 N N . ALA A 1 121 ? -13.454 -8.871 -12.368 1.00 92.56 121 ALA A N 1
ATOM 918 C CA . ALA A 1 121 ? -13.744 -8.847 -13.804 1.00 92.56 121 ALA A CA 1
ATOM 919 C C . ALA A 1 121 ? -14.799 -7.799 -14.222 1.00 92.56 121 ALA A C 1
ATOM 921 O O . ALA A 1 121 ? -14.798 -7.353 -15.367 1.00 92.56 121 ALA A O 1
ATOM 922 N N . ASP A 1 122 ? -15.685 -7.395 -13.308 1.00 92.50 122 ASP A N 1
ATOM 923 C CA . ASP A 1 122 ? -16.693 -6.351 -13.531 1.00 92.50 122 ASP A CA 1
ATOM 924 C C . ASP A 1 122 ? -16.157 -4.920 -13.324 1.00 92.50 122 ASP A C 1
ATOM 926 O O . ASP A 1 122 ? -16.898 -3.949 -13.477 1.00 92.50 122 ASP A O 1
ATOM 930 N N . GLY A 1 123 ? -14.870 -4.779 -12.994 1.00 89.88 123 GLY A N 1
ATOM 931 C CA . GLY A 1 123 ? -14.215 -3.498 -12.745 1.00 89.88 123 GLY A CA 1
ATOM 932 C C . GLY A 1 123 ? -14.397 -2.953 -11.327 1.00 89.88 123 GLY A C 1
ATOM 933 O O . GLY A 1 123 ? -13.897 -1.865 -11.045 1.00 89.88 123 GLY A O 1
ATOM 934 N N . THR A 1 124 ? -15.071 -3.677 -10.428 1.00 94.62 124 THR A N 1
ATOM 935 C CA . THR A 1 124 ? -15.126 -3.318 -9.004 1.00 94.62 124 THR A CA 1
ATOM 936 C C . THR A 1 124 ? -13.812 -3.650 -8.301 1.00 94.62 124 THR A C 1
ATOM 938 O O . THR A 1 124 ? -13.094 -4.572 -8.690 1.00 94.62 124 THR A O 1
ATOM 941 N N . MET A 1 125 ? -13.478 -2.891 -7.257 1.00 96.44 125 MET A N 1
ATOM 942 C CA . MET A 1 125 ? -12.270 -3.117 -6.469 1.00 96.44 125 MET A CA 1
ATOM 943 C C . MET A 1 125 ? -12.593 -4.064 -5.307 1.00 96.44 125 MET A C 1
ATOM 945 O O . MET A 1 125 ? -13.441 -3.768 -4.467 1.00 96.44 125 MET A O 1
ATOM 949 N N . ASP A 1 126 ? -11.932 -5.215 -5.250 1.00 97.00 126 ASP A N 1
ATOM 950 C CA . ASP A 1 126 ? -12.051 -6.138 -4.119 1.00 97.00 126 ASP A CA 1
ATOM 951 C C . ASP A 1 126 ? -11.161 -5.674 -2.965 1.00 97.00 126 ASP A C 1
ATOM 953 O O . ASP A 1 126 ? -11.632 -5.471 -1.847 1.00 97.00 126 ASP A O 1
ATOM 957 N N . GLN A 1 127 ? -9.882 -5.420 -3.259 1.00 97.19 127 GLN A N 1
ATOM 958 C CA . GLN A 1 127 ? -8.898 -4.981 -2.271 1.00 97.19 127 GLN A CA 1
ATOM 959 C C . GLN A 1 127 ? -8.164 -3.732 -2.743 1.00 97.19 127 GLN A C 1
ATOM 961 O O . GLN A 1 127 ? -7.778 -3.650 -3.906 1.00 97.19 127 GLN A O 1
ATOM 966 N N . ALA A 1 128 ? -7.930 -2.799 -1.823 1.00 97.19 128 ALA A N 1
ATOM 967 C CA . ALA A 1 128 ? -7.130 -1.598 -2.032 1.00 97.19 128 ALA A CA 1
ATOM 968 C C . ALA A 1 128 ? -6.026 -1.508 -0.981 1.00 97.19 128 ALA A C 1
ATOM 970 O O . ALA A 1 128 ? -6.310 -1.546 0.220 1.00 97.19 128 ALA A O 1
ATOM 971 N N . PHE A 1 129 ? -4.783 -1.373 -1.426 1.00 96.88 129 PHE A N 1
ATOM 972 C CA . PHE A 1 129 ? -3.602 -1.244 -0.585 1.00 96.88 129 PHE A CA 1
ATOM 973 C C . PHE A 1 129 ? -2.958 0.119 -0.811 1.00 96.88 129 PHE A C 1
ATOM 975 O O . PHE A 1 129 ? -2.603 0.472 -1.937 1.00 96.88 129 PHE A O 1
ATOM 982 N N . GLN A 1 130 ? -2.774 0.859 0.282 1.00 97.31 130 GLN A N 1
ATOM 983 C CA . GLN A 1 130 ? -1.896 2.022 0.306 1.00 97.31 130 GLN A CA 1
ATOM 984 C C . GLN A 1 130 ? -0.567 1.650 0.956 1.00 97.31 130 GLN A C 1
ATOM 986 O O . GLN A 1 130 ? -0.540 1.183 2.096 1.00 97.31 130 GLN A O 1
ATOM 991 N N . THR A 1 131 ? 0.538 1.904 0.264 1.00 96.00 131 THR A N 1
ATOM 992 C CA . THR A 1 131 ? 1.887 1.723 0.797 1.00 96.00 131 THR A CA 1
ATOM 993 C C . THR A 1 131 ? 2.267 2.968 1.586 1.00 96.00 131 THR A C 1
ATOM 995 O O . THR A 1 131 ? 2.153 4.104 1.116 1.00 96.00 131 THR A O 1
ATOM 998 N N . TYR A 1 132 ? 2.760 2.775 2.802 1.00 96.06 132 TYR A N 1
ATOM 999 C CA . TYR A 1 132 ? 3.333 3.836 3.612 1.00 96.06 132 TYR A CA 1
ATOM 1000 C C . TYR A 1 132 ? 4.706 3.423 4.121 1.00 96.06 132 TYR A C 1
ATOM 1002 O O . TYR A 1 132 ? 4.849 2.514 4.933 1.00 96.06 132 TYR A O 1
ATOM 1010 N N . ARG A 1 133 ? 5.733 4.138 3.662 1.00 94.31 133 ARG A N 1
ATOM 1011 C CA . ARG A 1 133 ? 7.095 4.012 4.176 1.00 94.31 133 ARG A CA 1
ATOM 1012 C C . ARG A 1 133 ? 7.438 5.261 4.991 1.00 94.31 133 ARG A C 1
ATOM 1014 O O . ARG A 1 133 ? 7.788 6.282 4.389 1.00 94.31 133 ARG A O 1
ATOM 1021 N N . PRO A 1 134 ? 7.313 5.231 6.328 1.00 93.38 134 PRO A N 1
ATOM 1022 C CA . PRO A 1 134 ? 7.682 6.364 7.160 1.00 93.38 134 PRO A CA 1
ATOM 1023 C C . PRO A 1 134 ? 9.161 6.723 7.004 1.00 93.38 134 PRO A C 1
ATOM 1025 O O . PRO A 1 134 ? 10.029 5.865 6.866 1.00 93.38 134 PRO A O 1
ATOM 1028 N N . THR A 1 135 ? 9.447 8.019 7.070 1.00 90.12 135 THR A N 1
ATOM 1029 C CA . THR A 1 135 ? 10.810 8.547 7.232 1.00 90.12 135 THR A CA 1
ATOM 1030 C C . THR A 1 135 ? 11.163 8.770 8.702 1.00 90.12 135 THR A C 1
ATOM 1032 O O . THR A 1 135 ? 12.339 8.806 9.055 1.00 90.12 135 THR A O 1
ATOM 1035 N N . SER A 1 136 ? 10.150 8.921 9.561 1.00 93.00 136 SER A N 1
ATOM 1036 C CA . SER A 1 136 ? 10.318 9.030 11.009 1.00 93.00 136 SER A CA 1
ATOM 1037 C C . SER A 1 136 ? 10.566 7.659 11.633 1.00 93.00 136 SER A C 1
ATOM 1039 O O . SER A 1 136 ? 9.993 6.661 11.201 1.00 93.00 136 SER A O 1
ATOM 1041 N N . ARG A 1 137 ? 11.380 7.633 12.693 1.00 94.44 137 ARG A N 1
ATOM 1042 C CA . ARG A 1 137 ? 11.558 6.463 13.569 1.00 94.44 137 ARG A CA 1
ATOM 1043 C C . ARG A 1 137 ? 10.736 6.562 14.859 1.00 94.44 137 ARG A C 1
ATOM 1045 O O . ARG A 1 137 ? 10.735 5.631 15.655 1.00 94.44 137 ARG A O 1
ATOM 1052 N N . ASP A 1 138 ? 10.043 7.679 15.082 1.00 96.44 138 ASP A N 1
ATOM 1053 C CA . ASP A 1 138 ? 9.140 7.831 16.222 1.00 96.44 138 ASP A CA 1
ATOM 1054 C C . ASP A 1 138 ? 7.816 7.104 15.957 1.00 96.44 138 ASP A C 1
ATOM 1056 O O . ASP A 1 138 ? 7.095 7.420 15.011 1.00 96.44 138 ASP A O 1
ATOM 1060 N N . VAL A 1 139 ? 7.476 6.151 16.825 1.00 96.06 139 VAL A N 1
ATOM 1061 C CA . VAL A 1 139 ? 6.288 5.295 16.682 1.00 96.06 139 VAL A CA 1
ATOM 1062 C C . VAL A 1 139 ? 4.999 6.114 16.620 1.00 96.06 139 VAL A C 1
ATOM 1064 O O . VAL A 1 139 ? 4.114 5.801 15.828 1.00 96.06 139 VAL A O 1
ATOM 1067 N N . THR A 1 140 ? 4.887 7.178 17.417 1.00 96.38 140 THR A N 1
ATOM 1068 C CA . THR A 1 140 ? 3.676 8.013 17.435 1.00 96.38 140 THR A CA 1
ATOM 1069 C C . THR A 1 140 ? 3.505 8.755 16.108 1.00 96.38 140 THR A C 1
ATOM 1071 O O . THR A 1 140 ? 2.420 8.748 15.530 1.00 96.38 140 THR A O 1
ATOM 1074 N N . SER A 1 141 ? 4.592 9.312 15.575 1.00 97.19 141 SER A N 1
ATOM 1075 C CA . SER A 1 141 ? 4.627 9.965 14.264 1.00 97.19 141 SER A CA 1
ATOM 1076 C C . SER A 1 141 ? 4.292 9.000 13.124 1.00 97.19 141 SER A C 1
ATOM 1078 O O . SER A 1 141 ? 3.603 9.384 12.184 1.00 97.19 141 SER A O 1
ATOM 1080 N N . ILE A 1 142 ? 4.743 7.743 13.204 1.00 97.75 142 ILE A N 1
ATOM 1081 C CA . ILE A 1 142 ? 4.417 6.704 12.215 1.00 97.75 142 ILE A CA 1
ATOM 1082 C C . ILE A 1 142 ? 2.914 6.400 12.227 1.00 97.75 142 ILE A C 1
ATOM 1084 O O . ILE A 1 142 ? 2.292 6.341 11.169 1.00 97.75 142 ILE A O 1
ATOM 1088 N N . ILE A 1 143 ? 2.314 6.233 13.408 1.00 97.31 143 ILE A N 1
ATOM 1089 C CA . ILE A 1 143 ? 0.870 5.976 13.535 1.00 97.31 143 ILE A CA 1
ATOM 1090 C C . ILE A 1 143 ? 0.063 7.158 12.985 1.00 97.31 143 ILE A C 1
ATOM 1092 O O . ILE A 1 143 ? -0.905 6.947 12.251 1.00 97.31 143 ILE A O 1
ATOM 1096 N N . GLN A 1 144 ? 0.479 8.392 13.284 1.00 97.44 144 GLN A N 1
ATOM 1097 C CA . GLN A 1 144 ? -0.169 9.585 12.742 1.00 97.44 144 GLN A CA 1
ATOM 1098 C C . GLN A 1 144 ? -0.060 9.632 11.214 1.00 97.44 144 GLN A C 1
ATOM 1100 O O . GLN A 1 144 ? -1.076 9.772 10.542 1.00 97.44 144 GLN A O 1
ATOM 1105 N N . GLY A 1 145 ? 1.133 9.412 10.656 1.00 97.44 145 GLY A N 1
ATOM 1106 C CA . GLY A 1 145 ? 1.327 9.385 9.207 1.00 97.44 145 GLY A CA 1
ATOM 1107 C C . GLY A 1 145 ? 0.511 8.291 8.512 1.00 97.44 145 GLY A C 1
ATOM 1108 O O . GLY A 1 145 ? -0.025 8.521 7.430 1.00 97.44 145 GLY A O 1
ATOM 1109 N N . ALA A 1 146 ? 0.339 7.128 9.146 1.00 97.25 146 ALA A N 1
ATOM 1110 C CA . ALA A 1 146 ? -0.564 6.094 8.651 1.00 97.25 146 ALA A CA 1
ATOM 1111 C C . ALA A 1 146 ? -2.032 6.565 8.659 1.00 97.25 146 ALA A C 1
ATOM 1113 O O . ALA A 1 146 ? -2.743 6.371 7.676 1.00 97.25 146 ALA A O 1
ATOM 1114 N N . SER A 1 147 ? -2.485 7.222 9.732 1.00 97.31 147 SER A N 1
ATOM 1115 C CA . SER A 1 147 ? -3.835 7.806 9.830 1.00 97.31 147 SER A CA 1
ATOM 1116 C C . SER A 1 147 ? -4.095 8.869 8.755 1.00 97.31 147 SER A C 1
ATOM 1118 O O . SER A 1 147 ? -5.162 8.870 8.128 1.00 97.31 147 SER A O 1
ATOM 1120 N N . ASP A 1 148 ? -3.112 9.733 8.502 1.00 96.38 148 ASP A N 1
ATOM 1121 C CA . ASP A 1 148 ? -3.183 10.778 7.478 1.00 96.38 148 ASP A CA 1
ATOM 1122 C C . ASP A 1 148 ? -3.290 10.142 6.091 1.00 96.38 148 ASP A C 1
ATOM 1124 O O . ASP A 1 148 ? -4.220 10.431 5.339 1.00 96.38 148 ASP A O 1
ATOM 1128 N N . LYS A 1 149 ? -2.430 9.160 5.799 1.00 95.94 149 LYS A N 1
ATOM 1129 C CA . LYS A 1 149 ? -2.461 8.397 4.546 1.00 95.94 149 LYS A CA 1
ATOM 1130 C C . LYS A 1 149 ? -3.784 7.675 4.326 1.00 95.94 149 LYS A C 1
ATOM 1132 O O . LYS A 1 149 ? -4.350 7.752 3.238 1.00 95.94 149 LYS A O 1
ATOM 1137 N N . ILE A 1 150 ? -4.333 7.034 5.357 1.00 96.25 150 ILE A N 1
ATOM 1138 C CA . ILE A 1 150 ? -5.663 6.424 5.267 1.00 96.25 150 ILE A CA 1
ATOM 1139 C C . ILE A 1 150 ? -6.712 7.480 4.899 1.00 96.25 150 ILE A C 1
ATOM 1141 O O . ILE A 1 150 ? -7.562 7.234 4.044 1.00 96.25 150 ILE A O 1
ATOM 1145 N N . SER A 1 151 ? -6.672 8.646 5.541 1.00 95.06 151 SER A N 1
ATOM 1146 C CA . SER A 1 151 ? -7.664 9.709 5.343 1.00 95.06 151 SER A CA 1
ATOM 1147 C C . SER A 1 151 ? -7.586 10.320 3.945 1.00 95.06 151 SER A C 1
ATOM 1149 O O . SER A 1 151 ? -8.614 10.515 3.305 1.00 95.06 151 SER A O 1
ATOM 1151 N N . GLU A 1 152 ? -6.373 10.590 3.470 1.00 94.19 152 GLU A N 1
ATOM 1152 C CA . GLU A 1 152 ? -6.119 11.287 2.210 1.00 94.19 152 GLU A CA 1
ATOM 1153 C C . GLU A 1 152 ? -6.275 10.389 0.983 1.00 94.19 152 GLU A C 1
ATOM 1155 O O . GLU A 1 152 ? -6.748 10.852 -0.051 1.00 94.19 152 GLU A O 1
ATOM 1160 N N . GLN A 1 153 ? -5.856 9.126 1.087 1.00 95.00 153 GLN A N 1
ATOM 1161 C CA . GLN A 1 153 ? -5.629 8.273 -0.082 1.00 95.00 153 GLN A CA 1
ATOM 1162 C C . GLN A 1 153 ? -6.551 7.057 -0.145 1.00 95.00 153 GLN A C 1
ATOM 1164 O O . GLN A 1 153 ? -6.907 6.620 -1.234 1.00 95.00 153 GLN A O 1
ATOM 1169 N N . LEU A 1 154 ? -6.979 6.522 1.002 1.00 95.06 154 LEU A N 1
ATOM 1170 C CA . LEU A 1 154 ? -7.619 5.203 1.058 1.00 95.06 154 LEU A CA 1
ATOM 1171 C C . LEU A 1 154 ? -9.095 5.244 1.479 1.00 95.06 154 LEU A C 1
ATOM 1173 O O . LEU A 1 154 ? -9.880 4.385 1.083 1.00 95.06 154 LEU A O 1
ATOM 1177 N N . SER A 1 155 ? -9.502 6.230 2.281 1.00 92.88 155 SER A N 1
ATOM 1178 C CA . SER A 1 155 ? -10.817 6.245 2.944 1.00 92.88 155 SER A CA 1
ATOM 1179 C C . SER A 1 155 ? -11.997 6.270 1.974 1.00 92.88 155 SER A C 1
ATOM 1181 O O . SER A 1 155 ? -13.046 5.715 2.293 1.00 92.88 155 SER A O 1
ATOM 1183 N N . ASN A 1 156 ? -11.830 6.858 0.790 1.00 94.69 156 ASN A N 1
ATOM 1184 C CA . ASN A 1 156 ? -12.880 6.906 -0.229 1.00 94.69 156 ASN A CA 1
ATOM 1185 C C . ASN A 1 156 ? -12.724 5.838 -1.319 1.00 94.69 156 ASN A C 1
ATOM 1187 O O . ASN A 1 156 ? -13.540 5.805 -2.238 1.00 94.69 156 ASN A O 1
ATOM 1191 N N . ALA A 1 157 ? -11.700 4.980 -1.245 1.00 95.81 157 ALA A N 1
ATOM 1192 C CA . ALA A 1 157 ? -11.513 3.920 -2.227 1.00 95.81 157 ALA A CA 1
ATOM 1193 C C . ALA A 1 157 ? -12.731 2.974 -2.199 1.00 95.81 157 ALA A C 1
ATOM 1195 O O . ALA A 1 157 ? -13.073 2.468 -1.121 1.00 95.81 157 ALA A O 1
ATOM 1196 N N . PRO A 1 158 ? -13.396 2.722 -3.344 1.00 95.12 158 PRO A N 1
ATOM 1197 C CA . PRO A 1 158 ? -14.598 1.895 -3.417 1.00 95.12 158 PRO A CA 1
ATOM 1198 C C . PRO A 1 158 ? -14.237 0.402 -3.420 1.00 95.12 158 PRO A C 1
ATOM 1200 O O . PRO A 1 158 ? -14.562 -0.320 -4.360 1.00 95.12 158 PRO A O 1
ATOM 1203 N N . ALA A 1 159 ? -13.531 -0.042 -2.379 1.00 96.25 159 ALA A N 1
ATOM 1204 C CA . ALA A 1 159 ? -13.059 -1.410 -2.222 1.00 96.25 159 ALA A CA 1
ATOM 1205 C C . ALA A 1 159 ? -13.779 -2.142 -1.089 1.00 96.25 159 ALA A C 1
ATOM 1207 O O . ALA A 1 159 ? -14.033 -1.554 -0.033 1.00 96.25 159 ALA A O 1
ATOM 1208 N N . ALA A 1 160 ? -14.059 -3.433 -1.286 1.00 94.31 160 ALA A N 1
ATOM 1209 C CA . ALA A 1 160 ? -14.624 -4.283 -0.235 1.00 94.31 160 ALA A CA 1
ATOM 1210 C C . ALA A 1 160 ? -13.676 -4.383 0.973 1.00 94.31 160 ALA A C 1
ATOM 1212 O O . ALA A 1 160 ? -14.106 -4.306 2.127 1.00 94.31 160 ALA A O 1
ATOM 1213 N N . HIS A 1 161 ? -12.374 -4.467 0.701 1.00 95.50 161 HIS A N 1
ATOM 1214 C CA . HIS A 1 161 ? -11.314 -4.488 1.694 1.00 95.50 161 HIS A CA 1
ATOM 1215 C C . HIS A 1 161 ? -10.299 -3.376 1.426 1.00 95.50 161 HIS A C 1
ATOM 1217 O O . HIS A 1 161 ? -9.830 -3.175 0.309 1.00 95.50 161 HIS A O 1
ATOM 1223 N N . ARG A 1 162 ? -9.932 -2.644 2.477 1.00 97.12 162 ARG A N 1
ATOM 1224 C CA . ARG A 1 162 ? -8.940 -1.566 2.420 1.00 97.12 162 ARG A CA 1
ATOM 1225 C C . ARG A 1 162 ? -7.855 -1.842 3.441 1.00 97.12 162 ARG A C 1
ATOM 1227 O O . ARG A 1 162 ? -8.177 -2.144 4.593 1.00 97.12 162 ARG A O 1
ATOM 1234 N N . ALA A 1 163 ? -6.601 -1.711 3.040 1.00 96.75 163 ALA A N 1
ATOM 1235 C CA . ALA A 1 163 ? -5.459 -1.882 3.917 1.00 96.75 163 ALA A CA 1
ATOM 1236 C C . ALA A 1 163 ? -4.418 -0.785 3.696 1.00 96.75 163 ALA A C 1
ATOM 1238 O O . ALA A 1 163 ? -4.185 -0.340 2.573 1.00 96.75 163 ALA A O 1
ATOM 1239 N N . ILE A 1 164 ? -3.765 -0.373 4.776 1.00 97.75 164 ILE A N 1
ATOM 1240 C CA . ILE A 1 164 ? -2.510 0.373 4.699 1.00 97.75 164 ILE A CA 1
ATOM 1241 C C . ILE A 1 164 ? -1.367 -0.553 5.110 1.00 97.75 164 ILE A C 1
ATOM 1243 O O . ILE A 1 164 ? -1.438 -1.209 6.148 1.00 97.75 164 ILE A O 1
ATOM 1247 N N . SER A 1 165 ? -0.319 -0.604 4.296 1.00 97.38 165 SER A N 1
ATOM 1248 C CA . SER A 1 165 ? 0.904 -1.351 4.584 1.00 97.38 165 SER A CA 1
ATOM 1249 C C . SER A 1 165 ? 1.981 -0.386 5.062 1.00 97.38 165 SER A C 1
ATOM 1251 O O . SER A 1 165 ? 2.453 0.460 4.308 1.00 97.38 165 SER A O 1
ATOM 1253 N N . VAL A 1 166 ? 2.353 -0.487 6.333 1.00 97.50 166 VAL A N 1
ATOM 1254 C CA . VAL A 1 166 ? 3.343 0.360 7.002 1.00 97.50 166 VAL A CA 1
ATOM 1255 C C . VAL A 1 166 ? 4.692 -0.359 6.988 1.00 97.50 166 VAL A C 1
ATOM 1257 O O . VAL A 1 166 ? 4.935 -1.252 7.799 1.00 97.50 166 VAL A O 1
ATOM 1260 N N . HIS A 1 167 ? 5.562 0.019 6.051 1.00 96.56 167 HIS A N 1
ATOM 1261 C CA . HIS A 1 167 ? 6.872 -0.603 5.829 1.00 96.56 167 HIS A CA 1
ATOM 1262 C C . HIS A 1 167 ? 7.937 0.019 6.728 1.00 96.56 167 HIS A C 1
ATOM 1264 O O . HIS A 1 167 ? 8.330 1.167 6.522 1.00 96.56 167 HIS A O 1
ATOM 1270 N N . VAL A 1 168 ? 8.429 -0.739 7.705 1.00 95.25 168 VAL A N 1
ATOM 1271 C CA . VAL A 1 168 ? 9.382 -0.263 8.717 1.00 95.25 168 VAL A CA 1
ATOM 1272 C C . VAL A 1 168 ? 10.590 -1.177 8.871 1.00 95.25 168 VAL A C 1
ATOM 1274 O O . VAL A 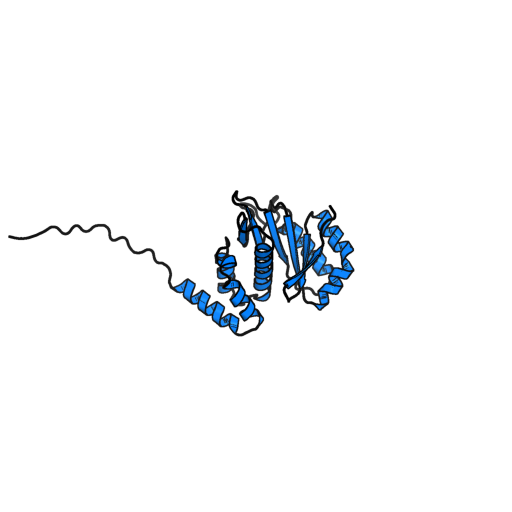1 168 ? 10.569 -2.361 8.531 1.00 95.25 168 VAL A O 1
ATOM 1277 N N . ASP A 1 169 ? 11.648 -0.619 9.448 1.00 91.81 169 ASP A N 1
ATOM 1278 C CA . ASP A 1 169 ? 12.802 -1.393 9.881 1.00 91.81 169 ASP A CA 1
ATOM 1279 C C . ASP A 1 169 ? 12.416 -2.367 11.006 1.00 91.81 169 ASP A C 1
ATOM 1281 O O . ASP A 1 169 ? 11.491 -2.132 11.791 1.00 91.81 169 ASP A O 1
ATOM 128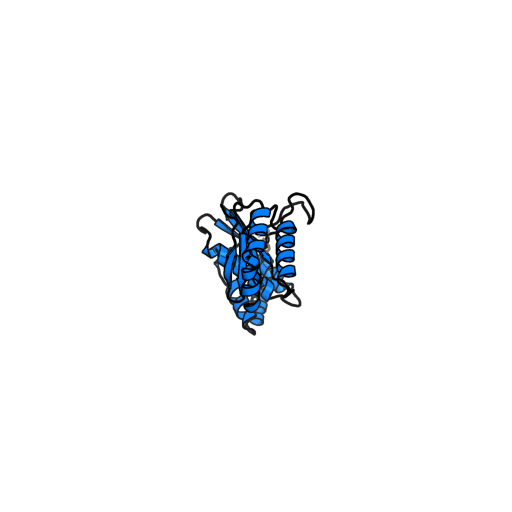5 N N . ALA A 1 170 ? 13.155 -3.473 11.101 1.00 88.44 170 ALA A N 1
ATOM 1286 C CA . ALA A 1 170 ? 12.848 -4.571 12.022 1.00 88.44 170 ALA A CA 1
ATOM 1287 C C . ALA A 1 170 ? 12.800 -4.144 13.503 1.00 88.44 170 ALA A C 1
ATOM 1289 O O . ALA A 1 170 ? 12.033 -4.703 14.286 1.00 88.44 170 ALA A O 1
ATOM 1290 N N . ASP A 1 171 ? 13.590 -3.146 13.897 1.00 90.31 171 ASP A N 1
ATOM 1291 C CA . ASP A 1 171 ? 13.626 -2.630 15.267 1.00 90.31 171 ASP A CA 1
ATOM 1292 C C . ASP A 1 171 ? 12.389 -1.791 15.634 1.00 90.31 171 ASP A C 1
ATOM 1294 O O . ASP A 1 171 ? 12.018 -1.724 16.807 1.00 90.31 171 ASP A O 1
ATOM 1298 N N . LEU A 1 172 ? 11.692 -1.221 14.646 1.00 94.44 172 LEU A N 1
ATOM 1299 C CA . LEU A 1 172 ? 10.454 -0.461 14.848 1.00 94.44 172 LEU A CA 1
ATOM 1300 C C . LEU A 1 172 ? 9.207 -1.345 14.929 1.00 94.44 172 LEU A C 1
ATOM 1302 O O . LEU A 1 172 ? 8.200 -0.925 15.504 1.00 94.44 172 LEU A O 1
ATOM 1306 N N . VAL A 1 173 ? 9.272 -2.578 14.417 1.00 93.25 173 VAL A N 1
ATOM 1307 C CA . VAL A 1 173 ? 8.152 -3.534 14.442 1.00 93.25 173 VAL A CA 1
ATOM 1308 C C . VAL A 1 173 ? 7.661 -3.756 15.871 1.00 93.25 173 VAL A C 1
ATOM 1310 O O . VAL A 1 173 ? 6.472 -3.609 16.147 1.00 93.25 173 VAL A O 1
ATOM 1313 N N . SER A 1 174 ? 8.571 -4.044 16.805 1.00 90.81 174 SER A N 1
ATOM 1314 C CA . SER A 1 174 ? 8.223 -4.265 18.214 1.00 90.81 174 SER A CA 1
ATOM 1315 C C . SER A 1 174 ? 7.591 -3.028 18.858 1.00 90.81 174 SER A C 1
ATOM 1317 O O . SER A 1 174 ? 6.646 -3.158 19.632 1.00 90.81 174 SER A O 1
ATOM 1319 N N . GLY A 1 175 ? 8.068 -1.827 18.509 1.00 93.81 175 GLY A N 1
ATOM 1320 C CA . GLY A 1 175 ? 7.512 -0.565 18.999 1.00 93.81 175 GLY A CA 1
ATOM 1321 C C . GLY A 1 175 ? 6.084 -0.317 18.507 1.00 93.81 175 GLY A C 1
ATOM 1322 O O . GLY A 1 175 ? 5.211 0.037 19.299 1.00 93.81 175 GLY A O 1
ATOM 1323 N N . LEU A 1 176 ? 5.815 -0.569 17.224 1.00 94.44 176 LEU A N 1
ATOM 1324 C CA . LEU A 1 176 ? 4.467 -0.471 16.657 1.00 94.44 176 LEU A CA 1
ATOM 1325 C C . LEU A 1 176 ? 3.526 -1.531 17.234 1.00 94.44 176 LEU A C 1
ATOM 1327 O O . LEU A 1 176 ? 2.400 -1.216 17.614 1.00 94.44 176 LEU A O 1
ATOM 1331 N N . LEU A 1 177 ? 3.991 -2.773 17.380 1.00 91.19 177 LEU A N 1
ATOM 1332 C CA . LEU A 1 177 ? 3.203 -3.845 17.990 1.00 91.19 177 LEU A CA 1
ATOM 1333 C C . LEU A 1 177 ? 2.920 -3.593 19.477 1.00 91.19 177 LEU A C 1
ATOM 1335 O O . LEU A 1 177 ? 1.856 -3.971 19.964 1.00 91.19 177 LEU A O 1
A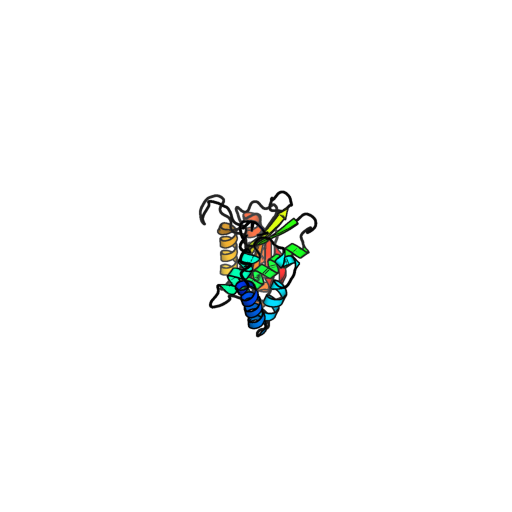TOM 1339 N N . ALA A 1 178 ? 3.802 -2.900 20.201 1.00 93.75 178 ALA A N 1
ATOM 1340 C CA . ALA A 1 178 ? 3.515 -2.451 21.565 1.00 93.75 178 ALA A CA 1
ATOM 1341 C C . ALA A 1 178 ? 2.366 -1.423 21.612 1.00 93.75 178 ALA A C 1
ATOM 1343 O O . ALA A 1 178 ? 1.653 -1.336 22.611 1.00 93.75 178 ALA A O 1
ATOM 1344 N N . ARG A 1 179 ? 2.127 -0.694 20.513 1.00 95.44 179 ARG A N 1
ATOM 1345 C CA . ARG A 1 179 ? 0.995 0.231 20.320 1.00 95.44 179 ARG A CA 1
ATOM 1346 C C . ARG A 1 179 ? -0.183 -0.421 19.586 1.00 95.44 179 ARG A C 1
ATOM 1348 O O . ARG A 1 179 ? -1.016 0.270 19.003 1.00 95.44 179 ARG A O 1
ATOM 1355 N N . ARG A 1 180 ? -0.303 -1.754 19.646 1.00 93.38 180 ARG A N 1
ATOM 1356 C CA . ARG A 1 180 ? -1.369 -2.521 18.977 1.00 93.38 180 ARG A CA 1
ATOM 1357 C C . ARG A 1 180 ? -2.774 -2.017 19.290 1.00 93.38 180 ARG A C 1
ATOM 1359 O O . ARG A 1 180 ? -3.603 -2.017 18.393 1.00 93.38 180 ARG A O 1
ATOM 1366 N N . ARG A 1 181 ? -3.046 -1.584 20.525 1.00 93.75 181 ARG A N 1
ATOM 1367 C CA . ARG A 1 181 ? -4.359 -1.033 20.893 1.00 93.75 181 ARG A CA 1
ATOM 1368 C C . ARG A 1 181 ? -4.712 0.192 20.047 1.00 93.75 181 ARG A C 1
ATOM 1370 O O . ARG A 1 181 ? -5.794 0.223 19.474 1.00 93.75 181 ARG A O 1
ATOM 1377 N N . ASP A 1 182 ? -3.790 1.142 19.938 1.00 94.94 182 ASP A N 1
ATOM 1378 C CA . ASP A 1 182 ? -3.990 2.386 19.188 1.00 94.94 182 ASP A CA 1
ATOM 1379 C C . ASP A 1 182 ? -4.156 2.096 17.692 1.00 94.94 182 ASP A C 1
ATOM 1381 O O . ASP A 1 182 ? -5.019 2.663 17.027 1.00 94.94 182 ASP A O 1
ATOM 1385 N N . LEU A 1 183 ? -3.374 1.146 17.168 1.00 95.56 183 LEU A N 1
ATOM 1386 C CA . LEU A 1 183 ? -3.504 0.672 15.791 1.00 95.56 183 LEU A CA 1
ATOM 1387 C C . LEU A 1 183 ? -4.849 -0.026 15.542 1.00 95.56 183 LEU A C 1
ATOM 1389 O O . LEU A 1 183 ? -5.476 0.222 14.518 1.00 95.56 183 LEU A O 1
ATOM 1393 N N . THR A 1 184 ? -5.322 -0.870 16.463 1.00 95.62 184 THR A N 1
ATOM 1394 C CA . THR A 1 184 ? -6.645 -1.508 16.364 1.00 95.62 184 THR A CA 1
ATOM 1395 C C . THR A 1 184 ? -7.758 -0.468 16.414 1.00 95.62 184 THR A C 1
ATOM 1397 O O . THR A 1 184 ? -8.720 -0.564 15.651 1.00 95.62 184 THR A O 1
ATOM 1400 N N . GLU A 1 185 ? -7.640 0.534 17.283 1.00 95.06 185 GLU A N 1
ATOM 1401 C CA . GLU A 1 185 ? -8.602 1.629 17.365 1.00 95.06 185 GLU A CA 1
ATOM 1402 C C . GLU A 1 185 ? -8.644 2.423 16.054 1.00 95.06 185 GLU A C 1
ATOM 1404 O O . GLU A 1 185 ? -9.722 2.593 15.485 1.00 95.06 185 GLU A O 1
ATOM 1409 N N . LEU A 1 186 ? -7.484 2.798 15.507 1.00 95.56 186 LEU A N 1
ATOM 1410 C CA . LEU A 1 186 ? -7.379 3.459 14.205 1.00 95.56 186 LEU A CA 1
ATOM 1411 C C . LEU A 1 186 ? -7.991 2.612 13.078 1.00 95.56 186 LEU A C 1
ATOM 1413 O O . LEU A 1 186 ? -8.824 3.104 12.315 1.00 95.56 186 LEU A O 1
ATOM 1417 N N . ALA A 1 187 ? -7.615 1.334 12.994 1.00 95.56 187 ALA A N 1
ATOM 1418 C CA . ALA A 1 187 ? -8.133 0.382 12.013 1.00 95.56 187 ALA A CA 1
ATOM 1419 C C . ALA A 1 187 ? -9.666 0.288 12.078 1.00 95.56 187 ALA A C 1
ATOM 1421 O O . ALA A 1 187 ? -10.345 0.300 11.052 1.00 95.56 187 ALA A O 1
ATOM 1422 N N . THR A 1 188 ? -10.222 0.259 13.290 1.00 95.00 188 THR A N 1
ATOM 1423 C CA . THR A 1 188 ? -11.670 0.193 13.529 1.00 95.00 188 THR A CA 1
ATOM 1424 C C . THR A 1 188 ? -12.370 1.487 13.127 1.00 95.00 188 THR A C 1
ATOM 1426 O O . THR A 1 188 ? -13.333 1.453 12.362 1.00 95.00 188 THR A O 1
ATOM 1429 N N . GLN A 1 189 ? -11.869 2.636 13.588 1.00 94.62 189 GLN A N 1
ATOM 1430 C CA . GLN A 1 189 ? -12.442 3.950 13.283 1.00 94.62 189 GLN A CA 1
ATOM 1431 C C . GLN A 1 189 ? -12.463 4.224 11.775 1.00 94.62 189 GLN A C 1
ATOM 1433 O O . GLN A 1 189 ? -13.426 4.788 11.255 1.00 94.62 189 GLN A O 1
ATOM 1438 N N . ARG A 1 190 ? -11.417 3.798 11.060 1.00 94.12 190 ARG A N 1
ATOM 1439 C CA . ARG A 1 190 ? -11.288 4.001 9.612 1.00 94.12 190 ARG A CA 1
ATOM 1440 C C . ARG A 1 190 ? -11.864 2.861 8.771 1.00 94.12 190 ARG A C 1
ATOM 1442 O O . ARG A 1 190 ? -11.999 3.025 7.560 1.00 94.12 190 ARG A O 1
ATOM 1449 N N . ARG A 1 191 ? -12.252 1.740 9.393 1.00 93.62 191 ARG A N 1
ATOM 1450 C CA . ARG A 1 191 ? -12.716 0.513 8.719 1.00 93.62 191 ARG A CA 1
ATOM 1451 C C . ARG A 1 191 ? -11.716 0.041 7.657 1.00 93.62 191 ARG A C 1
ATOM 1453 O O . ARG A 1 191 ? -12.069 -0.122 6.484 1.00 93.62 191 ARG A O 1
ATOM 1460 N N . VAL A 1 192 ? -10.465 -0.108 8.082 1.00 96.00 192 VAL A N 1
ATOM 1461 C CA . VAL A 1 192 ? -9.332 -0.590 7.280 1.00 96.00 192 VAL A CA 1
ATOM 1462 C C . VAL A 1 192 ? -8.553 -1.642 8.067 1.00 96.00 192 VAL A C 1
ATOM 1464 O O . VAL A 1 192 ? -8.665 -1.719 9.289 1.00 96.00 192 VAL A O 1
ATOM 1467 N N . SER A 1 193 ? -7.727 -2.419 7.375 1.00 96.25 193 SER A N 1
ATOM 1468 C CA . SER A 1 193 ? -6.655 -3.203 7.996 1.00 96.25 193 SER A CA 1
ATOM 1469 C C . SER A 1 193 ? -5.350 -2.407 8.003 1.00 96.25 193 SER A C 1
ATOM 1471 O O . SER A 1 193 ? -5.116 -1.571 7.129 1.00 96.25 193 SER A O 1
ATOM 1473 N N . ILE A 1 194 ? -4.493 -2.660 8.987 1.00 97.38 194 ILE A N 1
ATOM 1474 C CA . ILE A 1 194 ? -3.145 -2.094 9.052 1.00 97.38 194 ILE A CA 1
ATOM 1475 C C . ILE A 1 194 ? -2.156 -3.255 9.061 1.00 97.38 194 ILE A C 1
ATOM 1477 O O . ILE A 1 194 ? -2.114 -4.032 10.015 1.00 97.38 194 ILE A O 1
ATOM 1481 N N . ASP A 1 195 ? -1.348 -3.353 8.015 1.00 96.25 195 ASP A N 1
ATOM 1482 C CA . ASP A 1 195 ? -0.278 -4.337 7.905 1.00 96.25 195 ASP A CA 1
ATOM 1483 C C . ASP A 1 195 ? 1.043 -3.668 8.298 1.00 96.25 195 ASP A C 1
ATOM 1485 O O . ASP A 1 195 ? 1.481 -2.725 7.650 1.00 96.25 195 ASP A O 1
ATOM 1489 N N . ILE A 1 196 ? 1.703 -4.139 9.358 1.00 96.62 196 ILE A N 1
ATOM 1490 C CA . ILE A 1 196 ? 3.084 -3.740 9.667 1.00 96.62 196 ILE A CA 1
ATOM 1491 C C . ILE A 1 196 ? 4.001 -4.665 8.878 1.00 96.62 196 ILE A C 1
ATOM 1493 O O . ILE A 1 196 ? 3.994 -5.876 9.111 1.00 96.62 196 ILE A O 1
ATOM 1497 N N . VAL A 1 197 ? 4.771 -4.112 7.949 1.00 95.31 197 VAL A N 1
ATOM 1498 C CA . VAL A 1 197 ? 5.621 -4.878 7.035 1.00 95.31 197 VAL A CA 1
ATOM 1499 C C . VAL A 1 197 ? 7.075 -4.601 7.373 1.00 95.31 197 VAL A C 1
ATOM 1501 O O . VAL A 1 197 ? 7.501 -3.448 7.390 1.00 95.31 197 VAL A O 1
ATOM 1504 N N . ASP A 1 198 ? 7.843 -5.645 7.663 1.00 91.12 198 ASP A N 1
ATOM 1505 C CA . ASP A 1 198 ? 9.280 -5.485 7.845 1.00 91.12 198 ASP A CA 1
ATOM 1506 C C . ASP A 1 198 ? 10.028 -5.477 6.503 1.00 91.12 198 ASP A C 1
ATOM 1508 O O . ASP A 1 198 ? 9.510 -5.796 5.431 1.00 91.12 198 ASP A O 1
ATOM 1512 N N . GLN A 1 199 ? 11.309 -5.146 6.567 1.00 82.25 199 GLN A N 1
ATOM 1513 C CA . GLN A 1 199 ? 12.212 -5.132 5.420 1.00 82.25 199 GLN A CA 1
ATOM 1514 C C . GLN A 1 199 ? 12.449 -6.495 4.740 1.00 82.25 199 GLN A C 1
ATOM 1516 O O . GLN A 1 199 ? 12.990 -6.511 3.636 1.00 82.25 199 GLN A O 1
ATOM 1521 N N . THR A 1 200 ? 12.009 -7.614 5.323 1.00 83.75 200 THR A N 1
ATOM 1522 C CA . THR A 1 200 ? 11.992 -8.939 4.670 1.00 83.75 200 THR A CA 1
ATOM 1523 C C . THR A 1 200 ? 10.669 -9.232 3.956 1.00 83.75 200 THR A C 1
ATOM 1525 O O . THR A 1 200 ? 10.556 -10.231 3.250 1.00 83.75 200 THR A O 1
ATOM 1528 N N . GLY A 1 201 ? 9.672 -8.355 4.111 1.00 83.69 201 GLY A N 1
ATOM 1529 C CA . GLY A 1 201 ? 8.314 -8.541 3.606 1.00 83.69 201 GLY A CA 1
ATOM 1530 C C . GLY A 1 201 ? 7.406 -9.307 4.568 1.00 83.69 201 GLY A C 1
ATOM 1531 O O . GLY A 1 201 ? 6.265 -9.605 4.216 1.00 83.69 201 GLY A O 1
ATOM 1532 N N . ARG A 1 202 ? 7.865 -9.626 5.786 1.00 89.50 202 ARG A N 1
ATOM 1533 C CA . ARG A 1 202 ? 7.023 -10.280 6.789 1.00 89.50 202 ARG A CA 1
ATOM 1534 C C . ARG A 1 202 ? 5.978 -9.289 7.290 1.00 89.50 202 ARG A C 1
ATOM 1536 O O . ARG A 1 202 ? 6.306 -8.170 7.676 1.00 89.50 202 ARG A O 1
ATOM 1543 N N . ARG A 1 203 ? 4.722 -9.735 7.322 1.00 92.31 203 ARG A N 1
ATOM 1544 C CA . ARG A 1 203 ? 3.565 -8.913 7.691 1.00 92.31 203 ARG A CA 1
ATOM 1545 C C . ARG A 1 203 ? 3.029 -9.287 9.069 1.00 92.31 203 ARG A C 1
ATOM 1547 O O . ARG A 1 203 ? 2.789 -10.461 9.353 1.00 92.31 203 ARG A O 1
ATOM 1554 N N . GLY A 1 204 ? 2.813 -8.287 9.914 1.00 90.00 204 GLY A N 1
ATOM 1555 C CA . GLY A 1 204 ? 1.997 -8.368 11.120 1.00 90.00 204 GLY A CA 1
ATOM 1556 C C . GLY A 1 204 ? 0.699 -7.598 10.905 1.00 90.00 204 GLY A C 1
ATOM 1557 O O . GLY A 1 204 ? 0.719 -6.370 10.893 1.00 90.00 204 GLY A O 1
ATOM 1558 N N . ARG A 1 205 ? -0.419 -8.309 10.729 1.00 89.56 205 ARG A N 1
ATOM 1559 C CA . ARG A 1 205 ? -1.718 -7.694 10.433 1.00 89.56 205 ARG A CA 1
ATOM 1560 C C . ARG A 1 205 ? -2.482 -7.299 11.699 1.00 89.56 205 ARG A C 1
ATOM 1562 O O . ARG A 1 205 ? -2.623 -8.097 12.629 1.00 89.56 205 ARG A O 1
ATOM 1569 N N . ILE A 1 206 ? -3.016 -6.080 11.697 1.00 88.56 206 ILE A N 1
ATOM 1570 C CA . ILE A 1 206 ? -3.972 -5.543 12.666 1.00 88.56 206 ILE A CA 1
ATOM 1571 C C . ILE A 1 206 ? -5.301 -5.302 11.942 1.00 88.56 206 ILE A C 1
ATOM 1573 O O . ILE A 1 206 ? -5.376 -4.484 11.027 1.00 88.56 206 ILE A O 1
ATOM 1577 N N . GLU A 1 207 ? -6.354 -6.003 12.358 1.00 81.62 207 GLU A N 1
ATOM 1578 C CA . GLU A 1 207 ? -7.691 -5.892 11.759 1.00 81.62 207 GLU A CA 1
ATOM 1579 C C . GLU A 1 207 ? -8.670 -5.209 12.717 1.00 81.62 207 GLU A C 1
ATOM 1581 O O . GLU A 1 207 ? -8.514 -5.269 13.943 1.00 81.62 207 GLU A O 1
ATOM 1586 N N . SER A 1 208 ? -9.705 -4.589 12.148 1.00 69.88 208 SER A N 1
ATOM 1587 C CA . SER A 1 208 ? -10.906 -4.228 12.900 1.00 69.88 208 SER A CA 1
ATOM 1588 C C . SER A 1 208 ? -11.578 -5.520 13.400 1.00 69.88 208 SER A C 1
ATOM 1590 O O . SER A 1 208 ? -11.762 -6.440 12.600 1.00 69.88 208 SER A O 1
ATOM 1592 N N . PRO A 1 209 ? -11.959 -5.635 14.684 1.00 60.16 209 PRO A N 1
ATOM 1593 C CA . PRO A 1 209 ? -12.788 -6.749 15.126 1.00 60.16 209 PRO A CA 1
ATOM 1594 C C . PRO A 1 209 ? -14.127 -6.733 14.372 1.00 60.16 209 PRO A C 1
ATOM 1596 O O . PRO A 1 209 ? -14.679 -5.661 14.112 1.00 60.16 209 PRO A O 1
ATOM 1599 N N . LYS A 1 210 ? -14.592 -7.927 13.987 1.00 53.47 210 LYS A N 1
ATOM 1600 C CA . LYS A 1 210 ? -15.878 -8.141 13.307 1.00 53.47 210 LYS A CA 1
ATOM 1601 C C . LYS A 1 210 ? -17.063 -7.798 14.201 1.00 53.47 210 LYS A C 1
ATOM 1603 O O . LYS A 1 210 ? -16.968 -8.077 15.417 1.00 53.47 210 LYS A O 1
#